Protein AF-D7M093-F1 (afdb_monomer)

Secondary structure (DSSP, 8-state):
---------------HHHHHHHHHHHHHH---TT------------------PPEEEE-SBEEBTTB--B-SSTTSEEEEEETTTTEEEEEEEEEETTTTEEEEEEEEEEEGGGEEEEEEEE-TTT--EEEEEEESSPPEEEEEES--TTSPPEEEEESS-S-GGG-SS--S-S---EEE-

Sequence (181 aa):
MFFQVPLLNLPLTTTPELINKIETYLNKNYTCPHQQIENSKTSILPKSSEKLKAMNFPISMIKIGTWTPVAINPEDIVAKFYFAKKKLIWEFLFGEEETNMPRLKRKIEIQWNDVSSFEESIYTHDETGILKIELRKRPTFFIETNPQAGKHTQWKQLDRDFTDFYLQVSSFNLDHFFCFE

InterPro domains:
  IPR057939 TRF2/HOY1, PH-like domain [PF24818] (56-168)

Organism: Arabidopsis lyrata subsp. lyrata (NCBI:txid81972)

Solvent-accessible surface area (backbone atoms only — not comparable to full-atom values): 11277 Å² total; per-residue (Å²): 138,85,86,80,74,80,82,77,85,66,80,83,75,86,43,72,67,59,51,52,52,50,51,52,50,47,58,70,74,60,69,67,95,84,82,78,89,83,92,81,91,77,96,68,83,80,83,61,82,64,74,61,69,59,49,71,47,65,31,47,32,46,34,51,90,86,48,61,58,65,41,91,46,67,82,32,21,34,39,34,43,27,70,76,76,43,31,38,35,38,41,32,64,47,57,38,77,93,75,72,38,71,77,38,47,35,35,43,42,38,52,48,88,34,49,69,48,77,48,78,47,76,42,86,89,77,77,46,44,35,46,34,38,30,44,77,53,83,66,49,33,30,36,54,46,84,91,50,90,99,54,84,86,44,74,41,78,47,99,58,69,90,55,67,88,76,53,93,82,70,74,99,78,64,85,42,51,34,42,32,66

pLDDT: mean 72.98, std 20.03, range [30.91, 94.75]

Mean predicted aligned error: 15.36 Å

Radius of gyration: 21.6 Å; Cα contacts (8 Å, |Δi|>4): 257; chains: 1; bounding box: 37×60×73 Å

Foldseek 3Di:
DDDDDDDPPDDPPPDPVVVVVVVVVCCVPPVDVPDDDDDDDDDDPPPPPVVPAKDKFFFQWKDWPPDIDGDPDSPQWMWTHRPVQQKIKIWHFDADVVVNGDRWIKMWIDGNVQWPDWDKDADPVPRDIKIKTFGNDGTWMWTFDDDDPPDDTDIDTDPDDPCVVVDPDDDPPDRGIIITD

Structure (mmCIF, N/CA/C/O backbone):
data_AF-D7M093-F1
#
_entry.id   AF-D7M093-F1
#
loop_
_atom_site.group_PDB
_atom_site.id
_atom_site.type_symbol
_atom_site.label_atom_id
_atom_site.label_alt_id
_atom_site.label_comp_id
_atom_site.label_asym_id
_atom_site.label_entity_id
_atom_site.label_seq_id
_atom_site.pdbx_PDB_ins_code
_atom_site.Cartn_x
_atom_site.Cartn_y
_atom_site.Cartn_z
_atom_site.occupancy
_atom_site.B_iso_or_equiv
_atom_site.auth_seq_id
_atom_site.auth_comp_id
_atom_site.auth_asym_id
_atom_site.auth_atom_id
_atom_site.pdbx_PDB_model_num
ATOM 1 N N . MET A 1 1 ? 4.745 -7.923 50.298 1.00 36.50 1 MET A N 1
ATOM 2 C CA . MET A 1 1 ? 3.865 -6.759 50.529 1.00 36.50 1 MET A CA 1
ATOM 3 C C . MET A 1 1 ? 3.468 -6.247 49.151 1.00 36.50 1 MET A C 1
ATOM 5 O O . MET A 1 1 ? 4.313 -5.691 48.467 1.00 36.50 1 MET A O 1
ATOM 9 N N . PHE A 1 2 ? 2.272 -6.592 48.669 1.00 38.25 2 PHE A N 1
ATOM 10 C CA . PHE A 1 2 ? 1.809 -6.215 47.329 1.00 38.25 2 PHE A CA 1
ATOM 11 C C . PHE A 1 2 ? 1.081 -4.873 47.424 1.00 38.25 2 PHE A C 1
ATOM 13 O O . PHE A 1 2 ? 0.095 -4.766 48.150 1.00 38.25 2 PHE A O 1
ATOM 20 N N . PHE A 1 3 ? 1.576 -3.848 46.732 1.00 40.09 3 PHE A N 1
ATOM 21 C CA . PHE A 1 3 ? 0.858 -2.584 46.589 1.00 40.09 3 PHE A CA 1
ATOM 22 C C . PHE A 1 3 ? -0.206 -2.755 45.507 1.00 40.09 3 PHE A C 1
ATOM 24 O O . PHE A 1 3 ? 0.100 -2.801 44.319 1.00 40.09 3 PHE A O 1
ATOM 31 N N . GLN A 1 4 ? -1.460 -2.880 45.929 1.00 45.69 4 GLN A N 1
ATOM 32 C CA . GLN A 1 4 ? -2.601 -2.825 45.030 1.00 45.69 4 GLN A CA 1
ATOM 33 C C . GLN A 1 4 ? -2.904 -1.355 44.741 1.00 45.69 4 GLN A C 1
ATOM 35 O O . GLN A 1 4 ? -3.409 -0.632 45.598 1.00 45.69 4 GLN A O 1
ATOM 40 N N . VAL A 1 5 ? -2.533 -0.897 43.546 1.00 52.38 5 VAL A N 1
ATOM 41 C CA . VAL A 1 5 ? -2.876 0.449 43.077 1.00 52.38 5 VAL A CA 1
ATOM 42 C C . VAL A 1 5 ? -4.371 0.452 42.730 1.00 52.38 5 VAL A C 1
ATOM 44 O O . VAL A 1 5 ? -4.809 -0.433 41.990 1.00 52.38 5 VAL A O 1
ATOM 47 N N . PRO A 1 6 ? -5.186 1.387 43.251 1.00 54.44 6 PRO A N 1
ATOM 48 C CA . PRO A 1 6 ? -6.604 1.431 42.923 1.00 54.44 6 PRO A CA 1
ATOM 49 C C . PRO A 1 6 ? -6.784 1.748 41.436 1.00 54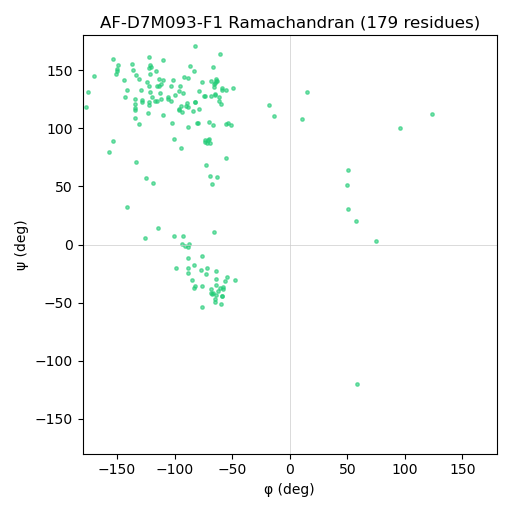.44 6 PRO A C 1
ATOM 51 O O . PRO A 1 6 ? -6.228 2.728 40.938 1.00 54.44 6 PRO A O 1
ATOM 54 N N . LEU A 1 7 ? -7.587 0.946 40.734 1.00 52.66 7 LEU A N 1
ATOM 55 C CA . LEU A 1 7 ? -8.063 1.287 39.396 1.00 52.66 7 LEU A CA 1
ATOM 56 C C . LEU A 1 7 ? -8.987 2.501 39.521 1.00 52.66 7 LEU A C 1
ATOM 58 O O . LEU A 1 7 ? -10.127 2.401 39.975 1.00 52.66 7 LEU A O 1
ATOM 62 N N . LEU A 1 8 ? -8.462 3.668 39.161 1.00 54.34 8 LEU A N 1
ATOM 63 C CA . LEU A 1 8 ? -9.221 4.904 39.065 1.00 54.34 8 LEU A CA 1
ATOM 64 C C . LEU A 1 8 ? -10.165 4.786 37.861 1.00 54.34 8 LEU A C 1
ATOM 66 O O . LEU A 1 8 ? -9.804 5.138 36.742 1.00 54.34 8 LEU A O 1
ATOM 70 N N . ASN A 1 9 ? -11.380 4.285 38.097 1.00 53.53 9 ASN A N 1
ATOM 71 C CA . ASN A 1 9 ? -12.505 4.327 37.157 1.00 53.53 9 ASN A CA 1
ATOM 72 C C . ASN A 1 9 ? -13.006 5.774 36.992 1.00 53.53 9 ASN A C 1
ATOM 74 O O . ASN A 1 9 ? -14.149 6.099 37.314 1.00 53.53 9 ASN A O 1
ATOM 78 N N . LEU A 1 10 ? -12.123 6.666 36.549 1.00 61.59 10 LEU A N 1
ATOM 79 C CA . LEU A 1 10 ? -12.446 8.053 36.261 1.00 61.59 10 LEU A CA 1
ATOM 80 C C . LEU A 1 10 ? -13.146 8.102 34.897 1.00 61.59 10 LEU A C 1
ATOM 82 O O . LEU A 1 10 ? -12.523 7.751 33.892 1.00 61.59 10 LEU A O 1
ATOM 86 N N . PRO A 1 11 ? -14.418 8.531 34.820 1.00 59.31 11 PRO A N 1
ATOM 87 C CA . PRO A 1 11 ? -15.013 8.854 33.536 1.00 59.31 11 PRO A CA 1
ATOM 88 C C . PRO A 1 11 ? -14.197 9.997 32.929 1.00 59.31 11 PRO A C 1
ATOM 90 O O . PRO A 1 11 ? -13.998 11.035 33.562 1.00 59.31 11 PRO A O 1
ATOM 93 N N . LEU A 1 12 ? -13.668 9.788 31.723 1.00 53.72 12 LEU A N 1
ATOM 94 C CA . LEU A 1 12 ? -12.867 10.793 31.038 1.00 53.72 12 LEU A CA 1
ATOM 95 C C . LEU A 1 12 ? -13.792 11.926 30.574 1.00 53.72 12 LEU A C 1
ATOM 97 O O . LEU A 1 12 ? -14.327 11.900 29.466 1.00 53.72 12 LEU A O 1
ATOM 101 N N . THR A 1 13 ? -14.025 12.911 31.438 1.00 59.78 13 THR A N 1
ATOM 102 C CA . THR A 1 13 ? -14.838 14.077 31.097 1.00 59.78 13 THR A CA 1
ATOM 103 C C . THR A 1 13 ? -14.057 14.925 30.103 1.00 59.78 13 THR A C 1
ATOM 105 O O . THR A 1 13 ? -13.072 15.576 30.451 1.00 59.78 13 THR A O 1
ATOM 108 N N . THR A 1 14 ? -14.466 14.886 28.840 1.00 62.06 14 THR A N 1
ATOM 109 C CA . THR A 1 14 ? -13.823 15.633 27.758 1.00 62.06 14 THR A CA 1
ATOM 110 C C . THR A 1 14 ? -14.185 17.113 27.905 1.00 62.06 14 THR A C 1
ATOM 112 O O . THR A 1 14 ? -15.209 17.570 27.404 1.00 62.06 14 THR A O 1
ATOM 115 N N . THR A 1 15 ? -13.391 17.865 28.672 1.00 80.88 15 THR A N 1
ATOM 116 C CA . THR A 1 15 ? -13.592 19.309 28.842 1.00 80.88 15 THR A CA 1
ATOM 117 C C . THR A 1 15 ? -12.962 20.084 27.679 1.00 80.88 15 THR A C 1
ATOM 119 O O . THR A 1 15 ? -11.929 19.667 27.149 1.00 80.88 15 THR A O 1
ATOM 122 N N . PRO A 1 16 ? -13.520 21.247 27.295 1.00 79.88 16 PRO A N 1
ATOM 123 C CA . PRO A 1 16 ? -12.920 22.112 26.276 1.00 79.88 16 PRO A CA 1
ATOM 124 C C . PRO A 1 16 ? -11.479 22.532 26.606 1.00 79.88 16 PRO A C 1
ATOM 126 O O . PRO A 1 16 ? -10.653 22.677 25.712 1.00 79.88 16 PRO A O 1
ATOM 129 N N . GLU A 1 17 ? -11.148 22.676 27.892 1.00 78.38 17 GLU A N 1
ATOM 130 C CA . GLU A 1 17 ? -9.786 22.983 28.342 1.00 78.38 17 GLU A CA 1
ATOM 131 C C . GLU A 1 17 ? -8.800 21.848 28.058 1.00 78.38 17 GLU A C 1
ATOM 133 O O . GLU A 1 17 ? -7.679 22.104 27.617 1.00 78.38 17 GLU A O 1
ATOM 138 N N . LEU A 1 18 ? -9.209 20.594 28.280 1.00 81.62 18 LEU A N 1
ATOM 139 C CA . LEU A 1 18 ? -8.380 19.431 27.975 1.00 81.62 18 LEU A CA 1
ATOM 140 C C . LEU A 1 18 ? -8.129 19.329 26.467 1.00 81.62 18 LEU A C 1
ATOM 142 O O . LEU A 1 18 ? -6.992 19.107 26.058 1.00 81.62 18 LEU A O 1
ATOM 146 N N . ILE A 1 19 ? -9.169 19.551 25.656 1.00 85.00 19 ILE A N 1
ATOM 147 C CA . ILE A 1 19 ? -9.073 19.567 24.189 1.00 85.00 19 ILE A CA 1
ATOM 148 C C . ILE A 1 19 ? -8.094 20.654 23.735 1.00 85.00 19 ILE A C 1
ATOM 150 O O . ILE A 1 19 ? -7.128 20.341 23.046 1.00 85.00 19 ILE A O 1
ATOM 154 N N . ASN A 1 20 ? -8.254 21.892 24.212 1.00 80.00 20 ASN A N 1
ATOM 155 C CA . ASN A 1 20 ? -7.340 22.992 23.886 1.00 80.00 20 ASN A CA 1
ATOM 156 C C . ASN A 1 20 ? -5.892 22.676 24.277 1.00 80.00 20 AS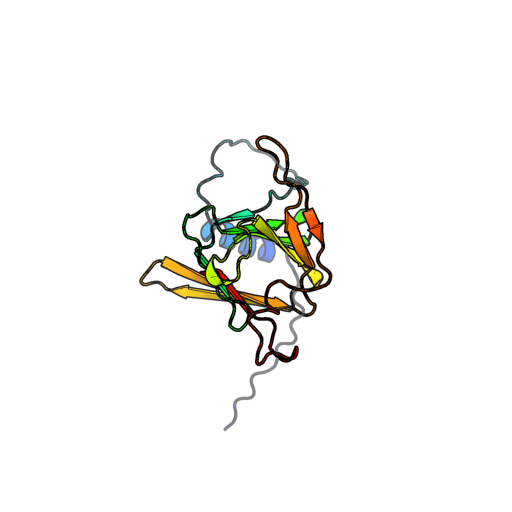N A C 1
ATOM 158 O O . ASN A 1 20 ? -4.955 23.028 23.560 1.00 80.00 20 ASN A O 1
ATOM 162 N N . LYS A 1 21 ? -5.683 22.006 25.414 1.00 80.19 21 LYS A N 1
ATOM 163 C CA . LYS A 1 21 ? -4.346 21.624 25.877 1.00 80.19 21 LYS A CA 1
ATOM 164 C C . LYS A 1 21 ? -3.718 20.553 24.980 1.00 80.19 21 LYS A C 1
ATOM 166 O O . LYS A 1 21 ? -2.524 20.643 24.697 1.00 80.19 21 LYS A O 1
ATOM 171 N N . ILE A 1 22 ? -4.513 19.592 24.502 1.00 82.56 22 ILE A N 1
ATOM 172 C CA . ILE A 1 22 ? -4.090 18.584 23.518 1.00 82.56 22 ILE A CA 1
ATOM 173 C C . ILE A 1 22 ? -3.758 19.257 22.182 1.00 82.56 22 ILE A C 1
ATOM 175 O O . ILE A 1 22 ? -2.665 19.053 21.663 1.00 82.56 22 ILE A O 1
ATOM 179 N N . GLU A 1 23 ? -4.639 20.112 21.660 1.00 79.94 23 GLU A N 1
ATOM 180 C CA . GLU A 1 23 ? -4.415 20.849 20.407 1.00 79.94 23 GLU A CA 1
ATOM 181 C C . GLU A 1 23 ? -3.156 21.720 20.477 1.00 79.94 23 GLU A C 1
ATOM 183 O O . GLU A 1 23 ? -2.328 21.698 19.570 1.00 79.94 23 GLU A O 1
ATOM 188 N N . THR A 1 24 ? -2.953 22.431 21.590 1.00 82.38 24 THR A N 1
ATOM 189 C CA . THR A 1 24 ? -1.749 23.248 21.813 1.00 82.38 24 THR A CA 1
ATOM 190 C C . THR A 1 24 ? -0.486 22.389 21.831 1.00 82.38 24 THR A C 1
ATOM 192 O O . THR A 1 24 ? 0.543 22.785 21.285 1.00 82.38 24 THR A O 1
ATOM 195 N N . TYR A 1 25 ? -0.550 21.205 22.445 1.00 82.38 25 TYR A N 1
ATOM 196 C CA . TYR A 1 25 ? 0.573 20.274 22.481 1.00 82.38 25 TYR A CA 1
ATOM 197 C C . TYR A 1 25 ? 0.891 19.714 21.090 1.00 82.38 25 TYR A C 1
ATOM 199 O O . TYR A 1 25 ? 2.059 19.664 20.709 1.00 82.38 25 TYR A O 1
ATOM 207 N N . LEU A 1 26 ? -0.125 19.345 20.309 1.00 76.75 26 LEU A N 1
ATOM 208 C CA . LEU A 1 26 ? 0.058 18.854 18.943 1.00 76.75 26 LEU A CA 1
ATOM 209 C C . LEU A 1 26 ? 0.626 19.946 18.029 1.00 76.75 26 LEU A C 1
ATOM 211 O O . LEU A 1 26 ? 1.628 19.714 17.360 1.00 76.75 26 LEU A O 1
ATOM 215 N N . ASN A 1 27 ? 0.072 21.159 18.077 1.00 74.81 27 ASN A N 1
ATOM 216 C CA . ASN A 1 27 ? 0.541 22.291 17.272 1.00 74.81 27 ASN A CA 1
ATOM 217 C C . ASN A 1 27 ? 1.972 22.724 17.620 1.00 74.81 27 ASN A C 1
ATOM 219 O O . ASN A 1 27 ? 2.682 23.232 16.759 1.00 74.81 27 ASN A O 1
ATOM 223 N N . LYS A 1 28 ? 2.405 22.537 18.874 1.00 74.44 28 LYS A N 1
ATOM 224 C CA . LYS A 1 28 ? 3.774 22.851 19.304 1.00 74.44 28 LYS A CA 1
ATOM 225 C C . LYS A 1 28 ? 4.795 21.806 18.842 1.00 74.44 28 LYS A C 1
ATOM 227 O O . LYS A 1 28 ? 5.935 22.172 18.571 1.00 74.44 28 LYS A O 1
ATOM 232 N N . ASN A 1 29 ? 4.415 20.528 18.811 1.00 65.81 29 ASN A N 1
ATOM 233 C CA . ASN A 1 29 ? 5.346 19.424 18.550 1.00 65.81 29 ASN A CA 1
ATOM 234 C C . ASN A 1 29 ? 5.325 18.927 17.092 1.00 65.81 29 ASN A C 1
ATOM 236 O O . ASN A 1 29 ? 6.308 18.344 16.650 1.00 65.81 29 ASN A O 1
ATOM 240 N N . TYR A 1 30 ? 4.258 19.195 16.332 1.00 50.19 30 TYR A N 1
ATOM 241 C CA . TYR A 1 30 ? 4.111 18.799 14.926 1.00 50.19 30 TYR A CA 1
ATOM 242 C C . TYR A 1 30 ? 3.958 20.016 14.007 1.00 50.19 30 TYR A C 1
ATOM 244 O O . TYR A 1 30 ? 3.011 20.121 13.227 1.00 50.19 30 TYR A O 1
ATOM 252 N N . THR A 1 31 ? 4.885 20.968 14.089 1.00 42.72 31 THR A N 1
ATOM 253 C CA . THR A 1 31 ? 4.899 22.111 13.170 1.00 42.72 31 THR A CA 1
ATOM 2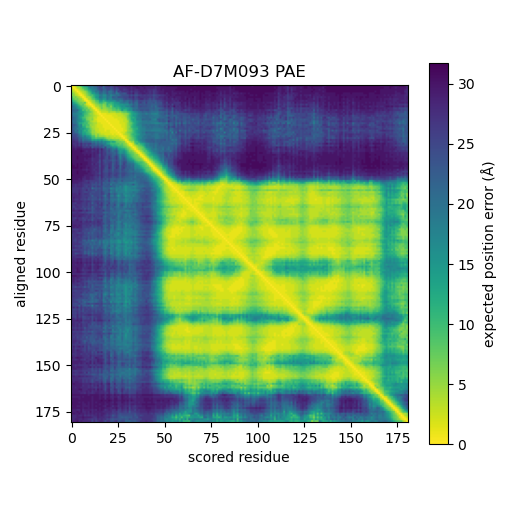54 C C . THR A 1 31 ? 5.382 21.651 11.793 1.00 42.72 31 THR A C 1
ATOM 256 O O . THR A 1 31 ? 6.576 21.662 11.498 1.00 42.72 31 THR A O 1
ATOM 259 N N . CYS A 1 32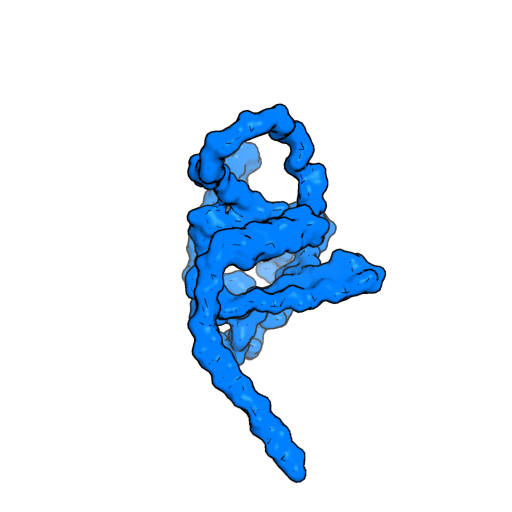 ? 4.459 21.228 10.928 1.00 38.19 32 CYS A N 1
ATOM 260 C CA . CYS A 1 32 ? 4.756 21.011 9.514 1.00 38.19 32 CYS A CA 1
ATOM 261 C C . CYS A 1 32 ? 5.126 22.361 8.855 1.00 38.19 32 CYS A C 1
ATOM 263 O O . CYS A 1 32 ? 4.340 23.305 8.955 1.00 38.19 32 CYS A O 1
ATOM 265 N N . PRO A 1 33 ? 6.255 22.487 8.128 1.00 37.78 33 PRO A N 1
ATOM 266 C CA . PRO A 1 33 ? 6.735 23.767 7.581 1.00 37.78 33 PRO A CA 1
ATOM 267 C C . PRO A 1 33 ? 5.870 24.447 6.499 1.00 37.78 33 PRO A C 1
ATOM 269 O O . PRO A 1 33 ? 6.346 25.377 5.856 1.00 37.78 33 PRO A O 1
ATOM 272 N N . HIS A 1 34 ? 4.634 24.009 6.233 1.00 40.53 34 HIS A N 1
ATOM 273 C CA . HIS A 1 34 ? 3.886 24.430 5.038 1.00 40.53 34 HIS A CA 1
ATOM 274 C C . HIS A 1 34 ? 2.623 25.271 5.290 1.00 40.53 34 HIS A C 1
ATOM 276 O O . HIS A 1 34 ? 1.820 25.444 4.378 1.00 40.53 34 HIS A O 1
ATOM 282 N N . GLN A 1 35 ? 2.433 25.811 6.497 1.00 45.16 35 GLN A N 1
ATOM 283 C CA . GLN A 1 35 ? 1.266 26.644 6.833 1.00 45.16 35 GLN A CA 1
ATOM 284 C C . GLN A 1 35 ? 1.653 28.017 7.391 1.00 45.16 35 GLN A C 1
ATOM 286 O O . GLN A 1 35 ? 1.249 28.398 8.487 1.00 45.16 35 GLN A O 1
ATOM 291 N N . GLN A 1 36 ? 2.428 28.794 6.638 1.00 40.44 36 GLN A N 1
ATOM 292 C CA . GLN A 1 36 ? 2.488 30.238 6.871 1.00 40.44 36 GLN A CA 1
ATOM 293 C C . GLN A 1 36 ? 1.886 30.968 5.673 1.00 40.44 36 GLN A C 1
ATOM 295 O O . GLN A 1 36 ? 2.126 30.549 4.543 1.00 40.44 36 GLN A O 1
ATOM 300 N N . ILE A 1 37 ? 1.170 32.067 5.973 1.00 39.66 37 ILE A N 1
ATOM 301 C CA . ILE A 1 37 ? 0.333 32.944 5.118 1.00 39.66 37 ILE A CA 1
ATOM 302 C C . ILE A 1 37 ? -1.152 32.494 5.218 1.00 39.66 37 ILE A C 1
ATOM 304 O O . ILE A 1 37 ? -1.516 31.477 4.651 1.00 39.66 37 ILE A O 1
ATOM 308 N N . GLU A 1 38 ? -2.069 33.103 5.993 1.00 33.38 38 GLU A N 1
ATOM 309 C CA . GLU A 1 38 ? -2.251 34.510 6.402 1.00 33.38 38 GLU A CA 1
ATOM 310 C C . GLU A 1 38 ? -2.923 34.679 7.781 1.00 33.38 38 GLU A C 1
ATOM 312 O O . GLU A 1 38 ? -3.793 33.914 8.193 1.00 33.38 38 GLU A O 1
ATOM 317 N N . ASN A 1 39 ? -2.560 35.771 8.460 1.00 36.25 39 ASN A N 1
ATOM 318 C CA . ASN A 1 39 ? -3.227 36.302 9.647 1.00 36.25 39 ASN A CA 1
ATOM 319 C C . ASN A 1 39 ? -4.500 37.083 9.273 1.00 36.25 39 ASN A C 1
ATOM 321 O O . ASN A 1 39 ? -4.409 38.036 8.505 1.00 36.25 39 ASN A O 1
ATOM 325 N N . SER A 1 40 ? -5.636 36.829 9.936 1.00 34.53 40 SER A N 1
ATOM 326 C CA . SER A 1 40 ? -6.461 37.890 10.559 1.00 34.53 40 SER A CA 1
ATOM 327 C C . SER A 1 40 ? -7.682 37.354 11.332 1.00 34.53 40 SER A C 1
ATOM 329 O O . SER A 1 40 ? -8.584 36.729 10.797 1.00 34.53 40 SER A O 1
ATOM 331 N N . LYS A 1 41 ? -7.656 37.643 12.638 1.00 38.66 41 LYS A N 1
ATOM 332 C CA . LYS A 1 41 ? -8.734 37.886 13.617 1.00 38.66 41 LYS A CA 1
ATOM 333 C C . LYS A 1 41 ? -10.188 37.487 13.274 1.00 38.66 41 LYS A C 1
ATOM 335 O O . LYS A 1 41 ? -10.800 38.044 12.370 1.00 38.66 41 LYS A O 1
ATOM 340 N N . THR A 1 42 ? -10.773 36.784 14.254 1.00 31.88 42 THR A N 1
ATOM 341 C CA . THR A 1 42 ? -12.150 36.866 14.810 1.00 31.88 42 THR A CA 1
ATOM 342 C C . THR A 1 42 ? -12.901 35.535 14.747 1.00 31.88 42 THR A C 1
ATOM 344 O O . THR A 1 42 ? -13.241 35.053 13.678 1.00 31.88 42 THR A O 1
ATOM 347 N N . SER A 1 43 ? -13.152 34.978 15.941 1.00 42.97 43 SER A N 1
ATOM 348 C CA . SER A 1 43 ? -14.288 34.129 16.330 1.00 42.97 43 SER A CA 1
ATOM 349 C C . SER A 1 43 ? -15.178 33.635 15.184 1.00 42.97 43 SER A C 1
ATOM 351 O O . SER A 1 43 ? -16.001 34.396 14.686 1.00 42.97 43 SER A O 1
ATOM 353 N N . ILE A 1 44 ? -15.078 32.343 14.885 1.00 35.72 44 ILE A N 1
ATOM 354 C CA . ILE A 1 44 ? -16.158 31.350 14.770 1.00 35.72 44 ILE A CA 1
ATOM 355 C C . ILE A 1 44 ? -15.424 30.026 14.521 1.00 35.72 44 ILE A C 1
ATOM 357 O O . ILE A 1 44 ? -14.515 29.977 13.699 1.00 35.72 44 ILE A O 1
ATOM 361 N N . LEU A 1 45 ? -15.786 28.983 15.276 1.00 37.62 45 LEU A N 1
ATOM 362 C CA . LEU A 1 45 ? -15.499 27.569 15.005 1.00 37.62 45 LEU A CA 1
ATOM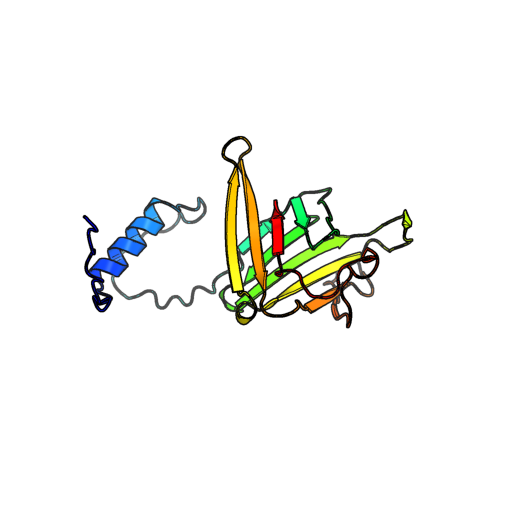 363 C C . LEU A 1 45 ? -15.109 27.339 13.532 1.00 37.62 45 LEU A C 1
ATOM 365 O O . LEU A 1 45 ? -15.962 27.608 12.677 1.00 37.62 45 LEU A O 1
ATOM 369 N N . PRO A 1 46 ? -13.912 26.817 13.193 1.00 35.84 46 PRO A N 1
ATOM 370 C CA . PRO A 1 46 ? -13.681 26.374 11.836 1.00 35.84 46 PRO A CA 1
ATOM 371 C C . PRO A 1 46 ? -14.548 25.129 11.626 1.00 35.84 46 PRO A C 1
ATOM 373 O O . PRO A 1 46 ? -14.122 23.990 11.748 1.00 35.84 46 PRO A O 1
ATOM 376 N N . LYS A 1 47 ? -15.798 25.359 11.217 1.00 40.97 47 LYS A N 1
ATOM 377 C CA . LYS A 1 47 ? -16.465 24.535 10.214 1.00 40.97 47 LYS A CA 1
ATOM 378 C C . LYS A 1 47 ? -15.749 24.762 8.880 1.00 40.97 47 LYS A C 1
ATOM 380 O O . LYS A 1 47 ? -16.385 25.084 7.883 1.00 40.97 47 LYS A O 1
ATOM 385 N N . SER A 1 48 ? -14.428 24.617 8.842 1.00 38.94 48 SER A N 1
ATOM 386 C CA . SER A 1 48 ? -13.786 24.257 7.602 1.00 38.94 48 SER A CA 1
ATOM 387 C C . SER A 1 48 ? -13.817 22.737 7.605 1.00 38.94 48 SER A C 1
ATOM 389 O O . SER A 1 48 ? -13.022 22.039 8.222 1.00 38.94 48 SER A O 1
ATOM 391 N N . SER A 1 49 ? -14.764 22.186 6.853 1.00 43.53 49 SER A N 1
ATOM 392 C CA . SER A 1 49 ? -14.476 20.966 6.114 1.00 43.53 49 SER A CA 1
ATOM 393 C C . SER A 1 49 ? -13.370 21.289 5.097 1.00 43.53 49 SER A C 1
ATOM 395 O O . SER A 1 49 ? -13.589 21.208 3.885 1.00 43.53 49 SER A O 1
ATOM 397 N N . GLU A 1 50 ? -12.212 21.759 5.573 1.00 51.59 50 GLU A N 1
ATOM 398 C CA . GLU A 1 50 ? -10.975 21.772 4.824 1.00 51.59 50 GLU A CA 1
ATOM 399 C C . GLU A 1 50 ? -10.822 20.332 4.389 1.00 51.59 50 GLU A C 1
ATOM 401 O O . GLU A 1 50 ? -10.633 19.432 5.207 1.00 51.59 50 GLU A O 1
ATOM 406 N N . LYS A 1 51 ? -11.107 20.091 3.108 1.00 60.91 51 LYS A N 1
ATOM 407 C CA . LYS A 1 51 ? -11.034 18.772 2.499 1.00 60.91 51 LYS A CA 1
ATOM 408 C C . LYS A 1 51 ? -9.660 18.232 2.863 1.00 60.91 51 LYS A C 1
ATOM 410 O O . LYS A 1 51 ? -8.685 18.695 2.280 1.00 60.91 51 LYS A O 1
ATOM 415 N N . LEU A 1 52 ? -9.598 17.319 3.839 1.00 72.00 52 LEU A N 1
ATOM 416 C CA . LEU A 1 52 ? -8.343 16.759 4.325 1.00 72.00 52 LEU A CA 1
ATOM 417 C C . LEU A 1 52 ? -7.633 16.175 3.111 1.00 72.00 52 LEU A C 1
ATOM 419 O O . LEU A 1 52 ? -8.061 15.159 2.547 1.00 72.00 52 LEU A O 1
ATOM 423 N N . LYS A 1 53 ? -6.618 16.903 2.639 1.00 83.56 53 LYS A N 1
ATOM 424 C CA . LYS A 1 53 ? -5.839 16.515 1.475 1.00 83.56 53 LYS A CA 1
ATOM 425 C C . LYS A 1 53 ? -5.157 15.205 1.840 1.00 83.56 53 LYS A C 1
ATOM 427 O O . LYS A 1 53 ? -4.739 15.012 2.978 1.00 83.56 53 LYS A O 1
ATOM 432 N N . ALA A 1 54 ? -5.095 14.286 0.884 1.00 86.69 54 ALA A N 1
ATOM 433 C CA . ALA A 1 54 ? -4.379 13.044 1.115 1.00 86.69 54 ALA A CA 1
ATOM 434 C C . ALA A 1 54 ? -2.919 13.366 1.449 1.00 86.69 54 ALA A C 1
ATOM 436 O O . ALA A 1 54 ? -2.301 14.169 0.741 1.00 86.69 54 ALA A O 1
ATOM 437 N N . MET A 1 55 ? -2.388 12.747 2.500 1.00 90.19 55 MET A N 1
ATOM 438 C CA . MET A 1 55 ? -0.947 12.754 2.728 1.00 90.19 55 MET A CA 1
ATOM 439 C C . MET A 1 55 ? -0.327 11.799 1.721 1.00 90.19 55 MET A C 1
ATOM 441 O O . MET A 1 55 ? -0.790 10.669 1.607 1.00 90.19 55 MET A O 1
ATOM 445 N N . ASN A 1 56 ? 0.670 12.261 0.976 1.00 89.56 56 ASN A N 1
ATOM 446 C CA . ASN A 1 56 ? 1.424 11.427 0.048 1.00 89.56 56 ASN A CA 1
ATOM 447 C C . ASN A 1 56 ? 2.879 11.498 0.479 1.00 89.56 56 ASN A C 1
ATOM 449 O O . ASN A 1 56 ? 3.375 12.603 0.704 1.00 89.56 56 ASN A O 1
ATOM 453 N N . PHE A 1 57 ? 3.528 10.351 0.603 1.00 84.69 57 PHE A N 1
ATOM 454 C CA . PHE A 1 57 ? 4.942 10.288 0.929 1.00 84.69 57 PHE A CA 1
ATOM 455 C C . PHE A 1 57 ? 5.597 9.119 0.186 1.00 84.69 57 PHE A C 1
ATOM 457 O O . PHE A 1 57 ? 4.953 8.078 -0.006 1.00 84.69 57 PHE A O 1
ATOM 464 N N . PRO A 1 58 ? 6.837 9.316 -0.289 1.00 86.81 58 PRO A N 1
ATOM 465 C CA . PRO A 1 58 ? 7.625 8.247 -0.879 1.00 86.81 58 PRO A CA 1
ATOM 466 C C . PRO A 1 58 ? 7.977 7.212 0.191 1.00 86.81 58 PRO A C 1
ATOM 468 O O . PRO A 1 58 ? 8.049 7.534 1.377 1.00 86.81 58 PRO A O 1
ATOM 471 N N . ILE A 1 59 ? 8.171 5.971 -0.239 1.00 87.06 59 ILE A N 1
ATOM 472 C CA . ILE A 1 59 ? 8.606 4.861 0.610 1.00 87.06 59 ILE A CA 1
ATOM 473 C C . ILE A 1 59 ? 9.773 4.169 -0.088 1.00 87.06 59 ILE A C 1
ATOM 475 O O . ILE A 1 59 ? 9.767 4.023 -1.308 1.00 87.06 59 ILE A O 1
ATOM 479 N N . SER A 1 60 ? 10.765 3.722 0.672 1.00 85.62 60 SER A N 1
ATOM 480 C CA . SER A 1 60 ? 11.927 3.017 0.135 1.00 85.62 60 SER A CA 1
ATOM 481 C C . SER A 1 60 ? 11.685 1.516 -0.040 1.00 85.62 60 SER A C 1
ATOM 483 O O . SER A 1 60 ? 12.231 0.915 -0.960 1.00 85.62 60 SER A O 1
ATOM 485 N N . MET A 1 61 ? 10.839 0.894 0.784 1.00 86.38 61 MET A N 1
ATOM 486 C CA . MET A 1 61 ? 10.582 -0.548 0.729 1.00 86.38 61 MET A CA 1
ATOM 487 C C . MET A 1 61 ? 9.169 -0.908 1.200 1.00 86.38 61 MET A C 1
ATOM 489 O O . MET A 1 61 ? 8.636 -0.296 2.118 1.00 86.38 61 MET A O 1
ATOM 493 N N . ILE A 1 62 ? 8.565 -1.944 0.611 1.00 87.81 62 ILE A N 1
ATOM 494 C CA . ILE A 1 62 ? 7.388 -2.622 1.179 1.00 87.81 62 ILE A CA 1
ATOM 495 C C . ILE A 1 62 ? 7.818 -4.021 1.600 1.00 87.81 62 ILE A C 1
ATOM 497 O O . ILE A 1 62 ? 8.509 -4.687 0.842 1.00 87.81 62 ILE A O 1
ATOM 501 N N . LYS A 1 63 ? 7.367 -4.504 2.758 1.00 86.12 63 LYS A N 1
ATOM 502 C CA . LYS A 1 63 ? 7.536 -5.907 3.160 1.00 86.12 63 LYS A CA 1
ATOM 503 C C . LYS A 1 63 ? 6.193 -6.568 3.439 1.00 86.12 63 LYS A C 1
ATOM 505 O O . LYS A 1 63 ? 5.466 -6.113 4.317 1.00 86.12 63 LYS A O 1
ATOM 510 N N . ILE A 1 64 ? 5.904 -7.656 2.722 1.00 84.12 64 ILE A N 1
ATOM 511 C CA . ILE A 1 64 ? 4.750 -8.541 2.936 1.00 84.12 64 ILE A CA 1
ATOM 512 C C . ILE A 1 64 ? 5.267 -9.982 2.961 1.00 84.12 64 ILE A C 1
ATOM 514 O O . ILE A 1 64 ? 5.602 -10.548 1.922 1.00 84.12 64 ILE A O 1
ATOM 518 N N . GLY A 1 65 ? 5.364 -10.589 4.145 1.00 81.00 65 GLY A N 1
ATOM 519 C CA . GLY A 1 65 ? 5.980 -11.913 4.284 1.00 81.00 65 GLY A CA 1
ATOM 520 C C . GLY A 1 65 ? 7.429 -11.922 3.774 1.00 81.00 65 GLY A C 1
ATOM 521 O O . GLY A 1 65 ? 8.273 -11.186 4.290 1.00 81.00 65 GLY A O 1
ATOM 522 N N . THR A 1 66 ? 7.709 -12.751 2.765 1.00 77.75 66 THR A N 1
ATOM 523 C CA . THR A 1 66 ? 9.008 -12.842 2.067 1.00 77.75 66 THR A CA 1
ATOM 524 C C . THR A 1 66 ? 9.133 -11.885 0.882 1.00 77.75 66 THR A C 1
ATOM 526 O O . THR A 1 66 ? 10.228 -11.709 0.356 1.00 77.75 66 THR A O 1
ATOM 529 N N . TRP A 1 67 ? 8.033 -11.264 0.454 1.00 82.19 67 TRP A N 1
ATOM 530 C CA . TRP A 1 67 ? 8.018 -10.343 -0.673 1.00 82.19 67 TRP A CA 1
ATOM 531 C C . TRP A 1 67 ? 8.422 -8.939 -0.213 1.00 82.19 67 TRP A C 1
ATOM 533 O O . TRP A 1 67 ? 7.727 -8.317 0.597 1.00 82.19 67 TRP A O 1
ATOM 543 N N . THR A 1 68 ? 9.561 -8.456 -0.715 1.00 84.62 68 THR A N 1
ATOM 544 C CA . THR A 1 68 ? 10.192 -7.199 -0.282 1.00 84.62 68 THR A CA 1
ATOM 545 C C . THR A 1 68 ? 10.634 -6.319 -1.457 1.00 84.62 68 THR A C 1
ATOM 547 O O . THR A 1 68 ? 11.833 -6.228 -1.730 1.00 84.62 68 THR A O 1
ATOM 550 N N . PRO A 1 69 ? 9.718 -5.691 -2.214 1.00 83.12 69 PRO A N 1
ATOM 551 C CA . PRO A 1 69 ? 10.109 -4.739 -3.247 1.00 83.12 69 PRO A CA 1
ATOM 552 C C . PRO A 1 69 ? 10.765 -3.499 -2.631 1.00 83.12 69 PRO A C 1
ATOM 554 O O . PRO A 1 69 ? 10.256 -2.913 -1.672 1.00 83.12 69 PRO A O 1
ATOM 557 N N . VAL A 1 70 ? 11.864 -3.078 -3.248 1.00 85.94 70 VAL A N 1
ATOM 558 C CA . VAL A 1 70 ? 12.628 -1.884 -2.882 1.00 85.94 70 VAL A CA 1
ATOM 559 C C . VAL A 1 70 ? 12.515 -0.867 -4.017 1.00 85.94 70 VAL A C 1
ATOM 561 O O . VAL A 1 70 ? 12.587 -1.223 -5.195 1.00 85.94 70 VAL A O 1
ATOM 564 N N . ALA A 1 71 ? 12.299 0.395 -3.667 1.00 84.94 71 ALA A N 1
ATOM 565 C CA . ALA A 1 71 ? 12.247 1.512 -4.591 1.00 84.94 71 ALA A CA 1
ATOM 566 C C . ALA A 1 71 ? 13.642 1.761 -5.183 1.00 84.94 71 ALA A C 1
ATOM 568 O O . ALA A 1 71 ? 14.618 1.908 -4.450 1.00 84.94 71 ALA A O 1
ATOM 569 N N . ILE A 1 72 ? 13.746 1.830 -6.512 1.00 85.81 72 ILE A N 1
ATOM 570 C CA . ILE A 1 72 ? 15.003 2.201 -7.185 1.00 85.81 72 ILE A CA 1
ATOM 571 C C . ILE A 1 72 ? 15.125 3.729 -7.218 1.00 85.81 72 ILE A C 1
ATOM 573 O O . ILE A 1 72 ? 16.207 4.285 -7.054 1.00 85.81 72 ILE A O 1
ATOM 577 N N . ASN A 1 73 ? 13.996 4.409 -7.409 1.00 85.69 73 ASN A N 1
ATOM 578 C CA . ASN A 1 73 ? 13.853 5.858 -7.381 1.00 85.69 73 ASN A CA 1
ATOM 579 C C . ASN A 1 73 ? 12.852 6.260 -6.286 1.00 85.69 73 ASN A C 1
ATOM 581 O O . ASN A 1 73 ? 11.917 5.502 -6.032 1.00 85.69 73 ASN A O 1
ATOM 585 N N . PRO A 1 74 ? 12.950 7.471 -5.706 1.00 78.50 74 PRO A N 1
ATOM 586 C CA . PRO A 1 74 ? 12.045 7.924 -4.639 1.00 78.50 74 PRO A CA 1
ATOM 587 C C . PRO A 1 74 ? 10.550 7.852 -4.989 1.00 78.50 74 PRO A C 1
ATOM 589 O O . PRO A 1 74 ? 9.710 7.666 -4.119 1.00 78.50 74 PRO A O 1
ATOM 592 N N . GLU A 1 75 ? 10.213 7.966 -6.273 1.00 84.56 75 GLU A N 1
ATOM 593 C CA . GLU A 1 75 ? 8.833 7.954 -6.769 1.00 84.56 75 GLU A CA 1
ATOM 594 C C . GLU A 1 75 ? 8.346 6.556 -7.192 1.00 84.56 75 GLU A C 1
ATOM 596 O O . GLU A 1 75 ? 7.216 6.407 -7.663 1.00 84.56 75 GLU A O 1
ATOM 601 N N . ASP A 1 76 ? 9.188 5.524 -7.066 1.00 86.94 76 ASP A N 1
ATOM 602 C CA . ASP A 1 76 ? 8.837 4.166 -7.494 1.00 86.94 76 ASP A CA 1
ATOM 603 C C . ASP A 1 76 ? 7.826 3.505 -6.560 1.00 86.94 76 ASP A C 1
ATOM 605 O O . ASP A 1 76 ? 7.092 2.625 -7.012 1.00 86.94 76 ASP A O 1
ATOM 609 N N . ILE A 1 77 ? 7.777 3.923 -5.291 1.00 89.81 77 ILE A N 1
ATOM 610 C CA . ILE A 1 77 ? 6.805 3.474 -4.296 1.00 89.81 77 ILE A CA 1
ATOM 611 C C . ILE A 1 77 ? 6.268 4.699 -3.555 1.00 89.81 77 ILE A C 1
ATOM 613 O O . ILE A 1 77 ? 7.010 5.436 -2.912 1.00 89.81 77 ILE A O 1
ATOM 617 N N . VAL A 1 78 ? 4.952 4.899 -3.611 1.00 91.75 78 VAL A N 1
ATOM 618 C CA . VAL A 1 78 ? 4.279 6.034 -2.972 1.00 91.75 78 VAL A CA 1
ATOM 619 C C . VAL A 1 78 ? 3.128 5.534 -2.112 1.00 91.75 78 VAL A C 1
ATOM 621 O O . VAL A 1 78 ? 2.200 4.892 -2.618 1.00 91.75 78 VAL A O 1
ATOM 624 N N . ALA A 1 79 ? 3.141 5.891 -0.827 1.00 91.44 79 ALA A N 1
ATOM 625 C CA . ALA A 1 79 ? 1.977 5.764 0.041 1.00 91.44 79 ALA A CA 1
ATOM 626 C C . ALA A 1 79 ? 1.102 7.009 -0.022 1.00 91.44 79 ALA A C 1
ATOM 628 O O . ALA A 1 79 ? 1.579 8.142 -0.085 1.00 91.44 79 ALA A O 1
ATOM 629 N N . LYS A 1 80 ? -0.210 6.789 0.051 1.00 93.69 80 LYS A N 1
ATOM 630 C CA . LYS A 1 80 ? -1.224 7.838 0.097 1.00 93.69 80 LYS A CA 1
ATOM 631 C C . LYS A 1 80 ? -2.247 7.538 1.177 1.00 93.69 80 LYS A C 1
ATOM 633 O O . LYS A 1 80 ? -2.972 6.544 1.108 1.00 93.69 80 LYS A O 1
ATOM 638 N N . PHE A 1 81 ? -2.335 8.414 2.167 1.00 92.56 81 PHE A N 1
ATOM 639 C CA . PHE A 1 81 ? -3.262 8.290 3.284 1.00 92.56 81 PHE A CA 1
ATOM 640 C C . PHE A 1 81 ? -4.437 9.233 3.036 1.00 92.56 81 PHE A C 1
ATOM 642 O O . PHE A 1 81 ? -4.334 10.456 3.160 1.00 92.56 81 PHE A O 1
ATOM 649 N N . TYR A 1 82 ? -5.575 8.663 2.643 1.00 93.12 82 TYR A N 1
ATOM 650 C CA . TYR A 1 82 ? -6.807 9.401 2.400 1.00 93.12 82 TYR A CA 1
ATOM 651 C C . TYR A 1 82 ? -7.685 9.382 3.652 1.00 93.12 82 TYR A C 1
ATOM 653 O O . TYR A 1 82 ? -8.633 8.601 3.731 1.00 93.12 82 TYR A O 1
ATOM 661 N N . PHE A 1 83 ? -7.432 10.282 4.602 1.00 89.31 83 PHE A N 1
ATOM 662 C CA . PHE A 1 83 ? -8.221 10.370 5.840 1.00 89.31 83 PHE A CA 1
ATOM 663 C C . PHE A 1 83 ? -9.712 10.623 5.575 1.00 89.31 83 PHE A C 1
ATOM 665 O O . PHE A 1 83 ? -10.566 9.920 6.109 1.00 89.31 83 PHE A O 1
ATOM 672 N N . ALA A 1 84 ? -10.039 11.545 4.659 1.00 89.75 84 ALA A N 1
ATOM 673 C CA . ALA A 1 84 ? -11.430 11.835 4.294 1.0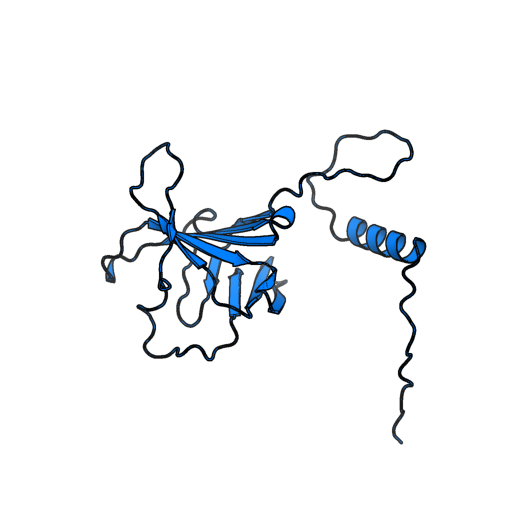0 89.75 84 ALA A CA 1
ATOM 674 C C . ALA A 1 84 ? -12.146 10.639 3.639 1.00 89.75 84 ALA A C 1
ATOM 676 O O . ALA A 1 84 ? -13.341 10.444 3.846 1.00 89.75 84 ALA A O 1
ATOM 677 N N . LYS A 1 85 ? -11.422 9.830 2.851 1.00 90.38 85 LYS A N 1
ATOM 678 C CA . LYS A 1 85 ? -11.974 8.627 2.200 1.00 90.38 85 LYS A CA 1
ATOM 679 C C . LYS A 1 85 ? -11.808 7.364 3.045 1.00 90.38 85 LYS A C 1
ATOM 681 O O . LYS A 1 85 ? -12.235 6.307 2.599 1.00 90.38 85 LYS A O 1
ATOM 686 N N . LYS A 1 86 ? -11.183 7.472 4.224 1.00 93.25 86 LYS A N 1
ATOM 687 C CA . LYS A 1 86 ? -10.873 6.361 5.127 1.00 93.25 86 LYS A CA 1
ATOM 688 C C . LYS A 1 86 ? -10.193 5.192 4.410 1.00 93.25 86 LYS A C 1
ATOM 690 O O . LYS A 1 86 ? -10.623 4.047 4.537 1.00 93.25 86 LYS A O 1
ATOM 695 N N . LYS A 1 87 ? -9.125 5.478 3.661 1.00 94.69 87 LYS A N 1
ATOM 696 C CA . LYS A 1 87 ? -8.328 4.439 2.999 1.00 94.69 87 LYS A CA 1
ATOM 697 C C . LYS A 1 87 ? -6.860 4.802 2.855 1.00 94.69 87 LYS A C 1
ATOM 699 O O . LYS A 1 87 ? -6.508 5.979 2.771 1.00 94.69 87 LYS A O 1
ATOM 704 N N . LEU A 1 88 ? -6.034 3.774 2.780 1.00 93.69 88 LEU A N 1
ATOM 705 C CA . LEU A 1 88 ? -4.600 3.846 2.563 1.00 93.69 88 LEU A CA 1
ATOM 706 C C . LEU A 1 88 ? -4.294 3.186 1.215 1.00 93.69 88 LEU A C 1
ATOM 708 O O . LEU A 1 88 ? -4.873 2.147 0.888 1.00 93.69 88 LEU A O 1
ATOM 712 N N . ILE A 1 89 ? -3.435 3.809 0.416 1.00 94.44 89 ILE A N 1
ATOM 713 C CA . ILE A 1 89 ? -3.088 3.347 -0.928 1.00 94.44 89 ILE A CA 1
ATOM 714 C C . ILE A 1 89 ? -1.575 3.285 -1.061 1.00 94.44 89 ILE A C 1
ATOM 716 O O . ILE A 1 89 ? -0.911 4.269 -0.761 1.00 94.44 89 ILE A O 1
ATOM 720 N N . TRP A 1 90 ? -1.059 2.185 -1.595 1.00 93.00 90 TRP A N 1
ATOM 721 C CA . TRP A 1 90 ? 0.313 2.101 -2.091 1.00 93.00 90 TRP A CA 1
ATOM 722 C C . TRP A 1 90 ? 0.257 1.958 -3.593 1.00 93.00 90 TRP A C 1
ATOM 724 O O . TRP A 1 90 ? -0.413 1.058 -4.089 1.00 93.00 90 TRP A O 1
ATOM 734 N N . GLU A 1 91 ? 0.941 2.839 -4.306 1.00 93.19 91 GLU A N 1
ATOM 735 C CA . GLU A 1 91 ? 1.170 2.732 -5.743 1.00 93.19 91 GLU A CA 1
ATOM 736 C C . GLU A 1 91 ? 2.654 2.493 -5.964 1.00 93.19 91 GLU A C 1
ATOM 738 O O . GLU A 1 91 ? 3.477 3.210 -5.401 1.00 93.19 91 GLU A O 1
ATOM 743 N N . PHE A 1 92 ? 2.992 1.489 -6.766 1.00 91.25 92 PHE A N 1
ATOM 744 C CA . PHE A 1 92 ? 4.387 1.193 -7.050 1.00 91.25 92 PHE A CA 1
ATOM 745 C C . PHE A 1 92 ? 4.590 0.586 -8.428 1.00 91.25 92 PHE A C 1
ATOM 747 O O . PHE A 1 92 ? 3.705 -0.076 -8.976 1.00 91.25 92 PHE A O 1
ATOM 754 N N . LEU A 1 93 ? 5.763 0.821 -9.004 1.00 88.75 93 LEU A N 1
ATOM 755 C CA . LEU A 1 93 ? 6.165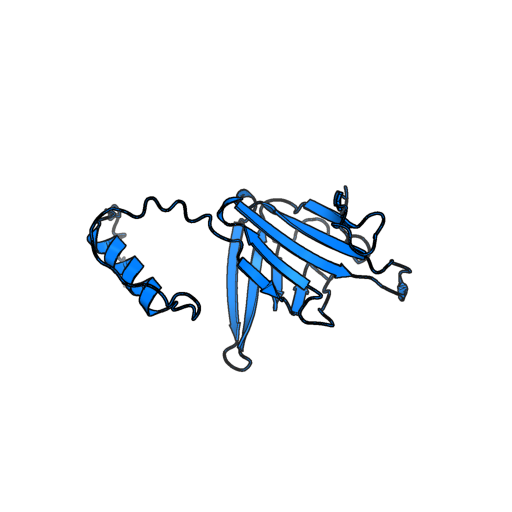 0.240 -10.277 1.00 88.75 93 LEU A CA 1
ATOM 756 C C . LEU A 1 93 ? 6.996 -1.014 -10.012 1.00 88.75 93 LEU A C 1
ATOM 758 O O . LEU A 1 93 ? 8.083 -0.931 -9.454 1.00 88.75 93 LEU A O 1
ATOM 762 N N . PHE A 1 94 ? 6.498 -2.177 -10.427 1.00 83.31 94 PHE A N 1
ATOM 763 C CA . PHE A 1 94 ? 7.175 -3.448 -10.165 1.00 83.31 94 PHE A CA 1
ATOM 764 C C . PHE A 1 94 ? 7.220 -4.306 -11.423 1.00 83.31 94 PHE A C 1
ATOM 766 O O . PHE A 1 94 ? 6.317 -4.263 -12.260 1.00 83.31 94 PHE A O 1
ATOM 773 N N . GLY A 1 95 ? 8.295 -5.057 -11.575 1.00 78.31 95 GLY A N 1
ATOM 774 C CA . GLY A 1 95 ? 8.605 -5.892 -12.724 1.00 78.31 95 GLY A CA 1
ATOM 775 C C . GLY A 1 95 ? 9.797 -6.749 -12.351 1.00 78.31 95 GLY A C 1
ATOM 776 O O . GLY A 1 95 ? 10.663 -6.278 -11.619 1.00 78.31 95 GLY A O 1
ATOM 777 N N . GLU A 1 96 ? 9.841 -7.976 -12.842 1.00 74.25 96 GLU A N 1
ATOM 778 C CA . GLU A 1 96 ? 10.974 -8.865 -12.620 1.00 74.25 96 GLU A CA 1
ATOM 779 C C . GLU A 1 96 ? 11.356 -9.521 -13.933 1.00 74.25 96 GLU A C 1
ATOM 781 O O . GLU A 1 96 ? 10.533 -10.154 -14.597 1.00 74.25 96 GLU A O 1
ATOM 786 N N . GLU A 1 97 ? 12.625 -9.369 -14.297 1.00 74.50 97 GLU A N 1
ATOM 787 C CA . GLU A 1 97 ? 13.160 -9.964 -15.517 1.00 74.50 97 GLU A CA 1
ATOM 788 C C . GLU A 1 97 ? 13.203 -11.491 -15.401 1.00 74.50 97 GLU A C 1
ATOM 790 O O . GLU A 1 97 ? 12.776 -12.184 -16.322 1.00 74.50 97 GLU A O 1
ATOM 795 N N . GLU A 1 98 ? 13.612 -12.019 -14.242 1.00 73.88 98 GLU A N 1
ATOM 796 C CA . GLU A 1 98 ? 13.734 -13.465 -14.002 1.00 73.88 98 GLU A CA 1
ATOM 797 C C . GLU A 1 98 ? 12.402 -14.209 -14.166 1.00 73.88 98 GLU A C 1
ATOM 799 O O . GLU A 1 98 ? 12.355 -15.304 -14.727 1.00 73.88 98 GLU A O 1
ATOM 804 N N . THR A 1 99 ? 11.295 -13.597 -13.739 1.00 70.12 99 THR A N 1
ATOM 805 C CA . THR A 1 99 ? 9.952 -14.184 -13.838 1.00 70.12 99 THR A CA 1
ATOM 806 C C . THR A 1 99 ? 9.213 -13.783 -15.121 1.00 70.12 99 THR A C 1
ATOM 808 O O . THR A 1 99 ? 8.040 -14.124 -15.285 1.00 70.12 99 THR A O 1
ATOM 811 N N . ASN A 1 100 ? 9.882 -13.088 -16.060 1.00 73.94 100 ASN A N 1
ATOM 812 C CA . ASN A 1 100 ? 9.284 -12.479 -17.262 1.00 73.94 100 ASN A CA 1
ATOM 813 C C . ASN A 1 100 ? 8.056 -11.609 -16.946 1.00 73.94 100 ASN A C 1
ATOM 815 O O . ASN A 1 100 ? 7.114 -11.488 -17.736 1.00 73.94 100 ASN A O 1
ATOM 819 N N . MET A 1 101 ? 8.046 -11.014 -15.759 1.00 76.19 101 MET A N 1
ATOM 820 C CA . MET A 1 101 ? 6.921 -10.253 -15.270 1.00 76.19 101 MET A CA 1
ATOM 821 C C . MET A 1 101 ? 7.069 -8.796 -15.726 1.00 76.19 101 MET A C 1
ATOM 823 O O . MET A 1 101 ? 8.033 -8.121 -15.357 1.00 76.19 101 MET A O 1
ATOM 827 N N . PRO A 1 102 ? 6.120 -8.274 -16.523 1.00 80.88 102 PRO A N 1
ATOM 828 C CA . PRO A 1 102 ? 6.253 -6.951 -17.110 1.00 80.88 102 PRO A CA 1
ATOM 829 C C . PRO A 1 102 ? 6.279 -5.868 -16.029 1.00 80.88 102 PRO A C 1
ATOM 831 O O . PRO A 1 102 ? 5.534 -5.927 -15.044 1.00 80.88 102 PRO A O 1
ATOM 834 N N . ARG A 1 103 ? 7.112 -4.844 -16.255 1.00 85.19 103 ARG A N 1
ATOM 835 C CA . ARG A 1 103 ? 7.217 -3.672 -15.383 1.00 85.19 103 ARG A CA 1
ATOM 836 C C . ARG A 1 103 ? 5.966 -2.802 -15.514 1.00 85.19 103 ARG A C 1
ATOM 838 O O . ARG A 1 103 ? 5.894 -1.920 -16.364 1.00 85.19 103 ARG A O 1
ATOM 845 N N . LEU A 1 104 ? 4.970 -3.087 -14.681 1.00 88.50 104 LEU A N 1
ATOM 846 C CA . LEU A 1 104 ? 3.661 -2.434 -14.663 1.00 88.50 104 LEU A CA 1
ATOM 847 C C . LEU A 1 104 ? 3.387 -1.812 -13.298 1.00 88.50 104 LEU A C 1
ATOM 849 O O . LEU A 1 104 ? 3.863 -2.299 -12.263 1.00 88.50 104 LEU A O 1
ATOM 853 N N . LYS A 1 105 ? 2.581 -0.746 -13.285 1.00 91.19 105 LYS A N 1
ATOM 854 C CA . LYS A 1 105 ? 2.121 -0.171 -12.023 1.00 91.19 105 LYS A CA 1
ATOM 855 C C . LYS A 1 105 ? 1.209 -1.150 -11.296 1.00 91.19 105 LYS A C 1
ATOM 857 O O . LYS A 1 105 ? 0.330 -1.785 -11.881 1.00 91.19 105 LYS A O 1
ATOM 862 N N . ARG A 1 106 ? 1.402 -1.228 -9.989 1.00 91.38 106 ARG A N 1
ATOM 863 C CA . ARG A 1 106 ? 0.592 -1.983 -9.042 1.00 91.38 106 ARG A CA 1
ATOM 864 C C . ARG A 1 106 ? 0.038 -1.047 -7.996 1.00 91.38 106 ARG A C 1
ATOM 866 O O . ARG A 1 106 ? 0.591 0.021 -7.735 1.00 91.38 106 ARG A O 1
ATOM 873 N N . LYS A 1 107 ? -1.082 -1.462 -7.416 1.00 93.38 107 LYS A N 1
ATOM 874 C CA . LYS A 1 107 ? -1.722 -0.727 -6.339 1.00 93.38 107 LYS A CA 1
ATOM 875 C C . LYS A 1 107 ? -2.277 -1.667 -5.284 1.00 93.38 107 LYS A C 1
ATOM 877 O O . LYS A 1 107 ? -2.977 -2.622 -5.618 1.00 93.38 107 LYS A O 1
ATOM 882 N N . ILE A 1 108 ? -1.992 -1.355 -4.027 1.00 92.75 108 ILE A N 1
ATOM 883 C CA . ILE A 1 108 ? -2.609 -1.968 -2.849 1.00 92.75 108 ILE A CA 1
ATOM 884 C C . ILE A 1 108 ? -3.572 -0.940 -2.273 1.00 92.75 108 ILE A C 1
ATOM 886 O O . ILE A 1 108 ? -3.182 0.198 -2.017 1.00 92.75 108 ILE A O 1
ATOM 890 N N . GLU A 1 109 ? -4.826 -1.328 -2.077 1.00 94.75 109 GLU A N 1
ATOM 891 C CA . GLU A 1 109 ? -5.832 -0.517 -1.399 1.00 94.75 109 GLU A CA 1
ATOM 892 C C . GLU A 1 109 ? -6.262 -1.192 -0.099 1.00 94.75 109 GLU A C 1
ATOM 894 O O . GLU A 1 109 ? -6.738 -2.328 -0.097 1.00 94.75 109 GLU A O 1
ATOM 899 N N . ILE A 1 110 ? -6.112 -0.459 1.002 1.00 93.69 110 ILE A N 1
ATOM 900 C CA . ILE A 1 110 ? -6.475 -0.883 2.352 1.00 93.69 110 ILE A CA 1
ATOM 901 C C . ILE A 1 110 ? -7.567 0.058 2.855 1.00 93.69 110 ILE A C 1
ATOM 903 O O . ILE A 1 110 ? -7.378 1.278 2.893 1.00 93.69 110 ILE A O 1
ATOM 907 N N . GLN A 1 111 ? -8.716 -0.486 3.252 1.00 94.44 111 GLN A N 1
ATOM 908 C CA . GLN A 1 111 ? -9.740 0.318 3.916 1.00 94.44 111 GLN A CA 1
ATOM 909 C C . GLN A 1 111 ? -9.322 0.569 5.363 1.00 94.44 111 GLN A C 1
ATOM 911 O O . GLN A 1 111 ? -8.854 -0.335 6.047 1.00 94.44 111 GLN A O 1
ATOM 916 N N . TRP A 1 112 ? -9.552 1.779 5.868 1.00 92.19 112 TRP A N 1
ATOM 917 C CA . TRP A 1 112 ? -9.194 2.139 7.243 1.00 92.19 112 TRP A CA 1
ATOM 918 C C . TRP A 1 112 ? -9.863 1.230 8.279 1.00 92.19 112 TRP A C 1
ATOM 920 O O . TRP A 1 112 ? -9.262 0.878 9.286 1.00 92.19 112 TRP A O 1
ATOM 930 N N . ASN A 1 113 ? -11.105 0.813 8.018 1.00 92.50 113 ASN A N 1
ATOM 931 C CA . ASN A 1 113 ? -11.850 -0.089 8.901 1.00 92.50 113 ASN A CA 1
ATOM 932 C C . ASN A 1 113 ? -11.207 -1.480 9.016 1.00 92.50 113 ASN A C 1
ATOM 934 O O . ASN A 1 113 ? -11.446 -2.192 9.992 1.00 92.50 113 ASN A O 1
ATOM 938 N N . ASP A 1 114 ? -10.405 -1.858 8.023 1.00 91.19 114 ASP A N 1
ATOM 939 C CA . ASP A 1 114 ? -9.709 -3.133 7.999 1.00 91.19 114 ASP A CA 1
ATOM 940 C C . ASP A 1 114 ? -8.340 -3.047 8.689 1.00 91.19 114 ASP A C 1
ATOM 942 O O . ASP A 1 114 ? -7.691 -4.074 8.824 1.00 91.19 114 ASP A O 1
ATOM 946 N N . VAL A 1 115 ? -7.913 -1.877 9.184 1.00 90.56 115 VAL A N 1
ATOM 947 C CA . VAL A 1 115 ? -6.680 -1.732 9.973 1.00 90.56 115 VAL A CA 1
ATOM 948 C C . VAL A 1 115 ? -6.933 -2.105 11.437 1.00 90.56 115 VAL A C 1
ATOM 950 O O . VAL A 1 115 ? -7.800 -1.530 12.104 1.00 90.56 115 VAL A O 1
ATOM 953 N N . SER A 1 116 ? -6.175 -3.079 11.936 1.00 91.00 116 SER A N 1
ATOM 954 C CA . SER A 1 116 ? -6.130 -3.501 13.338 1.00 91.00 116 SER A CA 1
ATOM 955 C C . SER A 1 116 ? -5.345 -2.522 14.197 1.00 91.00 116 SER A C 1
ATOM 957 O O . SER A 1 116 ? -5.871 -2.048 15.206 1.00 91.00 116 SER A O 1
ATOM 959 N N . SER A 1 117 ? -4.110 -2.233 13.787 1.00 88.25 117 SER A N 1
ATOM 960 C CA . SER A 1 117 ? -3.140 -1.459 14.555 1.00 88.25 117 SER A CA 1
ATOM 961 C C . SER A 1 117 ? -2.133 -0.764 13.629 1.00 88.25 117 SER A C 1
ATOM 963 O O . SER A 1 117 ? -1.963 -1.138 12.464 1.00 88.25 117 SER A O 1
ATOM 965 N N . PHE A 1 118 ? -1.499 0.278 14.165 1.00 88.25 118 PHE A N 1
ATOM 966 C CA . PHE A 1 118 ? -0.325 0.930 13.598 1.00 88.25 118 PHE A CA 1
ATOM 967 C C . PHE A 1 118 ? 0.784 0.865 14.650 1.00 88.25 118 PHE A C 1
ATOM 969 O O . PHE A 1 118 ? 0.512 1.114 15.824 1.00 88.25 118 PHE A O 1
ATOM 976 N N . GLU A 1 119 ? 2.003 0.543 14.235 1.00 87.00 119 GLU A N 1
ATOM 977 C CA . GLU A 1 119 ? 3.190 0.549 15.094 1.00 87.00 119 GLU A CA 1
ATOM 978 C C . GLU A 1 119 ? 4.327 1.244 14.345 1.00 87.00 119 GLU A C 1
ATOM 980 O O . GLU A 1 119 ? 4.773 0.781 13.297 1.00 87.00 119 GLU A O 1
ATOM 985 N N . GLU A 1 120 ? 4.789 2.374 14.865 1.00 83.62 120 GLU A N 1
ATOM 986 C CA . GLU A 1 120 ? 5.946 3.089 14.347 1.00 83.62 120 GLU A CA 1
ATOM 987 C C . GLU A 1 120 ? 7.248 2.653 15.032 1.00 83.62 120 GLU A C 1
ATOM 989 O O . GLU A 1 120 ? 7.306 2.368 16.226 1.00 83.62 120 GLU A O 1
ATOM 994 N N . SER A 1 121 ? 8.335 2.620 14.270 1.00 82.56 121 SER A N 1
ATOM 995 C CA . SER A 1 121 ? 9.695 2.434 14.770 1.00 82.56 121 SER A CA 1
ATOM 996 C C . SER A 1 121 ? 10.589 3.453 14.087 1.00 82.56 121 SER A C 1
ATOM 998 O O . SER A 1 121 ? 10.827 3.345 12.894 1.00 82.56 121 SER A O 1
ATOM 1000 N N . ILE A 1 122 ? 11.052 4.462 14.820 1.00 81.94 122 ILE A N 1
ATOM 1001 C CA . ILE A 1 122 ? 11.906 5.524 14.274 1.00 81.94 122 ILE A CA 1
ATOM 1002 C C . ILE A 1 122 ? 13.341 5.261 14.719 1.00 81.94 122 ILE A C 1
ATOM 1004 O O . ILE A 1 122 ? 13.616 5.177 15.919 1.00 81.94 122 ILE A O 1
ATOM 1008 N N . TYR A 1 123 ? 14.252 5.152 13.760 1.00 78.12 123 TYR A N 1
ATOM 1009 C CA . TYR A 1 123 ? 15.672 4.983 14.014 1.00 78.12 123 TYR A CA 1
ATOM 1010 C C . TYR A 1 123 ? 16.345 6.360 14.014 1.00 78.12 123 TYR A C 1
ATOM 1012 O O . TYR A 1 123 ? 16.391 7.080 13.021 1.00 78.12 123 TYR A O 1
ATOM 1020 N N . THR A 1 124 ? 16.847 6.776 15.179 1.00 72.75 124 THR A N 1
ATOM 1021 C CA . THR A 1 124 ? 17.421 8.120 15.373 1.00 72.75 124 THR A CA 1
ATOM 1022 C C . THR A 1 124 ? 18.821 8.287 14.785 1.00 72.75 124 THR A C 1
ATOM 1024 O O . THR A 1 124 ? 19.336 9.401 14.762 1.00 72.75 124 THR A O 1
ATOM 1027 N N . HIS A 1 125 ? 19.461 7.199 14.356 1.00 75.00 125 HIS A N 1
ATOM 1028 C CA . HIS A 1 125 ? 20.825 7.225 13.830 1.00 75.00 125 HIS A CA 1
ATOM 1029 C C . HIS A 1 125 ? 20.874 7.640 12.352 1.00 75.00 125 HIS A C 1
ATOM 1031 O O . HIS A 1 125 ? 21.812 8.306 11.928 1.00 75.00 125 HIS A O 1
ATOM 1037 N N . ASP A 1 126 ? 19.879 7.232 11.574 1.00 73.56 126 ASP A N 1
ATOM 1038 C CA . ASP A 1 126 ? 19.807 7.355 10.116 1.00 73.56 126 ASP A CA 1
ATOM 1039 C C . ASP A 1 126 ? 18.525 8.055 9.635 1.00 73.56 126 ASP A C 1
ATOM 1041 O O . ASP A 1 126 ? 18.309 8.164 8.433 1.00 73.56 126 ASP A O 1
ATOM 1045 N N . GLU A 1 127 ? 17.703 8.558 10.564 1.00 70.88 127 GLU A N 1
ATOM 1046 C CA . GLU A 1 127 ? 16.438 9.257 10.287 1.00 70.88 127 GLU A CA 1
ATOM 1047 C C . GLU A 1 127 ? 15.434 8.415 9.474 1.00 70.88 127 GLU A C 1
ATOM 1049 O O . GLU A 1 127 ? 14.495 8.953 8.883 1.00 70.88 127 GLU A O 1
ATOM 1054 N N . THR A 1 128 ? 15.600 7.089 9.472 1.00 72.31 128 THR A N 1
ATOM 1055 C CA . THR A 1 128 ? 14.669 6.148 8.844 1.00 72.31 128 THR A CA 1
ATOM 1056 C C . THR A 1 128 ? 13.559 5.773 9.819 1.00 72.31 128 THR A C 1
ATOM 1058 O O . THR A 1 128 ? 13.694 5.842 11.048 1.00 72.31 128 THR A O 1
ATOM 1061 N N . GLY A 1 129 ? 12.403 5.405 9.277 1.00 81.38 129 GLY A N 1
ATOM 1062 C CA . GLY A 1 129 ? 11.242 5.070 10.083 1.00 81.38 129 GLY A CA 1
ATOM 1063 C C . GLY A 1 129 ? 10.474 3.924 9.467 1.00 81.38 129 GLY A C 1
ATOM 1064 O O . GLY A 1 129 ? 10.076 4.004 8.315 1.00 81.38 129 GLY A O 1
ATOM 1065 N N . ILE A 1 130 ? 10.218 2.887 10.260 1.00 85.25 130 ILE A N 1
ATOM 1066 C CA . ILE A 1 130 ? 9.350 1.791 9.870 1.00 85.25 130 ILE A CA 1
ATOM 1067 C C . ILE A 1 130 ? 7.938 2.045 10.370 1.00 85.25 130 ILE A C 1
ATOM 1069 O O . ILE A 1 130 ? 7.706 2.097 11.577 1.00 85.25 130 ILE A O 1
ATOM 1073 N N . LEU A 1 131 ? 6.975 2.144 9.454 1.00 87.06 131 LEU A N 1
ATOM 1074 C CA . LEU A 1 131 ? 5.561 2.052 9.810 1.00 87.06 131 LEU A CA 1
ATOM 1075 C C . LEU A 1 131 ? 5.080 0.623 9.591 1.00 87.06 131 LEU A C 1
ATOM 1077 O O . LEU A 1 131 ? 5.047 0.148 8.457 1.00 87.06 131 LEU A O 1
ATOM 1081 N N . LYS A 1 132 ? 4.678 -0.040 10.672 1.00 88.12 132 LYS A N 1
ATOM 1082 C CA . LYS A 1 132 ? 3.981 -1.319 10.637 1.00 88.12 132 LYS A CA 1
ATOM 1083 C C . LYS A 1 132 ? 2.482 -1.097 10.647 1.00 88.12 132 LYS A C 1
ATOM 1085 O O . LYS A 1 132 ? 1.958 -0.369 11.488 1.00 88.12 132 LYS A O 1
ATOM 1090 N N . ILE A 1 133 ? 1.787 -1.744 9.723 1.00 87.38 133 ILE A N 1
ATOM 1091 C CA . ILE A 1 133 ? 0.324 -1.748 9.680 1.00 87.38 133 ILE A CA 1
ATOM 1092 C C . ILE A 1 133 ? -0.132 -3.182 9.823 1.00 87.38 133 ILE A C 1
ATOM 1094 O O . ILE A 1 133 ? 0.316 -4.021 9.050 1.00 87.38 133 ILE A O 1
ATOM 1098 N N . GLU A 1 134 ? -1.014 -3.439 10.782 1.00 88.56 134 GLU A N 1
ATOM 1099 C CA . GLU A 1 134 ? -1.669 -4.729 10.966 1.00 88.56 134 GLU A CA 1
ATOM 1100 C C . GLU A 1 134 ? -3.106 -4.652 10.447 1.00 88.56 134 GLU A C 1
ATOM 1102 O O . GLU A 1 134 ? -3.815 -3.681 10.716 1.00 88.56 134 GLU A O 1
ATOM 1107 N N . LEU A 1 135 ? -3.568 -5.669 9.722 1.00 87.75 135 LEU A N 1
ATOM 1108 C CA . LEU A 1 135 ? -4.907 -5.713 9.130 1.00 87.75 135 LEU A CA 1
ATOM 1109 C C . LEU A 1 135 ? -5.790 -6.833 9.698 1.00 87.75 135 LEU A C 1
ATOM 1111 O O . LEU A 1 135 ? -5.329 -7.921 10.026 1.00 87.75 135 LEU A O 1
ATOM 1115 N N . ARG A 1 136 ? -7.101 -6.586 9.726 1.00 87.25 136 ARG A N 1
ATOM 1116 C CA . ARG A 1 136 ? -8.164 -7.569 9.999 1.00 87.25 136 ARG A CA 1
ATOM 1117 C C . ARG A 1 136 ? -8.638 -8.284 8.741 1.00 87.25 136 ARG A C 1
ATOM 1119 O O . ARG A 1 136 ? -9.233 -9.355 8.830 1.00 87.25 136 ARG A O 1
ATOM 1126 N N . LYS A 1 137 ? -8.458 -7.658 7.576 1.00 87.56 137 LYS A N 1
ATOM 1127 C CA . LYS A 1 137 ? -8.886 -8.194 6.282 1.00 87.56 137 LYS A CA 1
ATOM 1128 C C . LYS A 1 137 ? -7.819 -7.995 5.224 1.00 87.56 137 LYS A C 1
ATOM 1130 O O . LYS A 1 137 ? -7.021 -7.063 5.283 1.00 87.56 137 LYS A O 1
ATOM 1135 N N . ARG A 1 138 ? -7.880 -8.863 4.217 1.00 84.50 138 ARG A N 1
ATOM 1136 C CA . ARG A 1 138 ? -7.020 -8.802 3.041 1.00 84.50 138 ARG A CA 1
ATOM 1137 C C . ARG A 1 138 ? -7.197 -7.459 2.305 1.00 84.50 138 ARG A C 1
ATOM 1139 O O . ARG A 1 138 ? -8.341 -7.072 2.051 1.00 84.50 138 ARG A O 1
ATOM 1146 N N . PRO A 1 139 ? -6.101 -6.791 1.900 1.00 91.44 139 PRO A N 1
ATOM 1147 C CA . PRO A 1 139 ? -6.164 -5.654 0.989 1.00 91.44 139 PRO A CA 1
ATOM 1148 C C . PRO A 1 139 ? -6.770 -6.009 -0.368 1.00 91.44 139 PRO A C 1
ATOM 1150 O O . PRO A 1 139 ? -6.818 -7.170 -0.776 1.00 91.44 139 PRO A O 1
ATOM 1153 N N . THR A 1 140 ? -7.157 -4.978 -1.114 1.00 91.62 140 THR A N 1
ATOM 1154 C CA . THR A 1 140 ? -7.522 -5.113 -2.527 1.00 91.62 140 THR A CA 1
ATOM 1155 C C . THR A 1 140 ? -6.327 -4.781 -3.411 1.00 91.62 140 THR A C 1
ATOM 1157 O O . THR A 1 140 ? -5.683 -3.747 -3.234 1.00 91.62 140 THR A O 1
ATOM 1160 N N . PHE A 1 141 ? -6.052 -5.633 -4.394 1.00 91.06 141 PHE A N 1
ATOM 1161 C CA . PHE A 1 141 ? -4.897 -5.504 -5.276 1.00 91.06 141 PHE A CA 1
ATOM 1162 C C . PHE A 1 141 ? -5.323 -5.119 -6.688 1.00 91.06 141 PHE A C 1
ATOM 1164 O O . PHE A 1 141 ? -6.340 -5.592 -7.196 1.00 91.06 141 PHE A O 1
ATOM 1171 N N . PHE A 1 142 ? -4.537 -4.261 -7.335 1.00 92.75 142 PHE A N 1
ATOM 1172 C CA . PHE A 1 142 ? -4.772 -3.830 -8.706 1.00 92.75 142 PHE A CA 1
ATOM 1173 C C . PHE A 1 142 ? -3.478 -3.829 -9.511 1.00 92.75 142 PHE A C 1
ATOM 1175 O O . PHE A 1 142 ? -2.402 -3.537 -8.986 1.00 92.75 142 PHE A O 1
ATOM 1182 N N . ILE A 1 143 ? -3.617 -4.071 -10.811 1.00 91.94 143 ILE A N 1
ATOM 1183 C CA . ILE A 1 143 ? -2.556 -3.915 -11.803 1.00 91.94 143 ILE A CA 1
ATOM 1184 C C . ILE A 1 143 ? -2.991 -2.920 -12.875 1.00 91.94 143 ILE A C 1
ATOM 1186 O O . ILE A 1 143 ? -4.177 -2.810 -13.204 1.00 91.94 143 ILE A O 1
ATOM 1190 N N . GLU A 1 144 ? -2.035 -2.171 -13.405 1.00 92.62 144 GLU A N 1
ATOM 1191 C CA . GLU A 1 144 ? -2.250 -1.346 -14.582 1.00 92.62 144 GLU A CA 1
ATOM 1192 C C . GLU A 1 144 ? -2.563 -2.210 -15.804 1.00 92.62 144 GLU A C 1
ATOM 1194 O O . GLU A 1 144 ? -1.982 -3.272 -16.026 1.00 92.62 144 GLU A O 1
ATOM 1199 N N . THR A 1 145 ? -3.499 -1.729 -16.613 1.00 89.50 145 THR A N 1
ATOM 1200 C CA . THR A 1 145 ? -3.862 -2.338 -17.891 1.00 89.50 145 THR A CA 1
ATOM 1201 C C . THR A 1 145 ? -3.717 -1.317 -18.999 1.00 89.50 145 THR A C 1
ATOM 1203 O O . THR A 1 145 ? -4.084 -0.161 -18.808 1.00 89.50 145 THR A O 1
ATOM 1206 N N . ASN A 1 146 ? -3.198 -1.756 -20.151 1.00 85.62 146 ASN A N 1
ATOM 1207 C CA . ASN A 1 146 ? -3.062 -0.930 -21.353 1.00 85.62 146 ASN A CA 1
ATOM 1208 C C . ASN A 1 146 ? -2.376 0.428 -21.064 1.00 85.62 146 ASN A C 1
ATOM 1210 O O . ASN A 1 146 ? -3.023 1.472 -21.178 1.00 85.62 146 ASN A O 1
ATOM 1214 N N . PRO A 1 147 ? -1.095 0.435 -20.638 1.00 83.44 147 PRO A N 1
ATOM 1215 C CA . PRO A 1 147 ? -0.388 1.670 -20.316 1.00 83.44 147 PRO A CA 1
ATOM 1216 C C . PRO A 1 147 ? -0.332 2.585 -21.546 1.00 83.44 147 PRO A C 1
ATOM 1218 O O . PRO A 1 147 ? 0.194 2.213 -22.594 1.00 83.44 147 PRO A O 1
ATOM 1221 N N . GLN A 1 148 ? -0.891 3.791 -21.422 1.00 83.88 148 GLN A N 1
ATOM 1222 C CA . GLN A 1 148 ? -0.924 4.792 -22.491 1.00 83.88 148 GLN A CA 1
ATOM 1223 C C . GLN A 1 148 ? -0.248 6.076 -22.021 1.00 83.88 148 GLN A C 1
ATOM 1225 O O . GLN A 1 148 ? -0.689 6.708 -21.059 1.00 83.88 148 GLN A O 1
ATOM 1230 N N . ALA A 1 149 ? 0.815 6.473 -22.723 1.00 83.38 149 ALA A N 1
ATOM 1231 C CA . ALA A 1 149 ? 1.542 7.702 -22.429 1.00 83.38 149 ALA A CA 1
ATOM 1232 C C . ALA A 1 149 ? 0.596 8.917 -22.444 1.00 83.38 149 ALA A C 1
ATOM 1234 O O . ALA A 1 149 ? -0.230 9.068 -23.345 1.00 83.38 149 ALA A O 1
ATOM 1235 N N . GLY A 1 150 ? 0.700 9.769 -21.422 1.00 83.31 150 GLY A N 1
ATOM 1236 C CA . GLY A 1 150 ? -0.127 10.972 -21.281 1.00 83.31 150 GLY A CA 1
ATOM 1237 C C . GLY A 1 150 ? -1.575 10.732 -20.837 1.00 83.31 150 GLY A C 1
ATOM 1238 O O . GLY A 1 150 ? -2.330 11.697 -20.734 1.00 83.31 150 GLY A O 1
ATOM 1239 N N . LYS A 1 151 ? -1.984 9.487 -20.549 1.00 88.19 151 LYS A N 1
ATOM 1240 C CA . LYS A 1 151 ? -3.321 9.176 -20.018 1.00 88.19 151 LYS A CA 1
ATOM 1241 C C . LYS A 1 151 ? -3.279 8.712 -18.568 1.00 88.19 151 LYS A C 1
ATOM 1243 O O . LYS A 1 151 ? -2.261 8.242 -18.065 1.00 88.19 151 LYS A O 1
ATOM 1248 N N . HIS A 1 152 ? -4.421 8.836 -17.893 1.00 85.88 152 HIS A N 1
ATOM 1249 C CA . HIS A 1 152 ? -4.596 8.281 -16.556 1.00 85.88 152 HIS A CA 1
ATOM 1250 C C . HIS A 1 152 ? -4.517 6.753 -16.583 1.00 85.88 152 HIS A C 1
ATOM 1252 O O . HIS A 1 152 ? -5.091 6.103 -17.457 1.00 85.88 152 HIS A O 1
ATOM 1258 N N . THR A 1 153 ? -3.841 6.198 -15.579 1.00 90.00 153 THR A N 1
ATOM 1259 C CA . THR A 1 153 ? -3.668 4.757 -15.402 1.00 90.00 153 THR A CA 1
ATOM 1260 C C . THR A 1 153 ? -5.022 4.068 -15.226 1.00 90.00 153 THR A C 1
ATOM 1262 O O . THR A 1 153 ? -5.816 4.430 -14.352 1.00 90.00 153 THR A O 1
ATOM 1265 N N . GLN A 1 154 ? -5.269 3.048 -16.049 1.00 91.88 154 GLN A N 1
ATOM 1266 C CA . GLN A 1 154 ? -6.434 2.177 -15.942 1.00 91.88 154 GLN A CA 1
ATOM 1267 C C . GLN A 1 154 ? -6.112 0.999 -15.025 1.00 91.88 154 GLN A C 1
A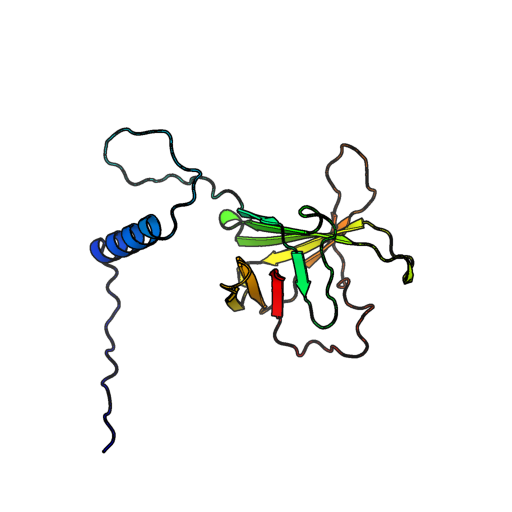TOM 1269 O O . GLN A 1 154 ? -5.180 0.238 -15.283 1.00 91.88 154 GLN A O 1
ATOM 1274 N N . TRP A 1 155 ? -6.894 0.845 -13.958 1.00 93.81 155 TRP A N 1
ATOM 1275 C CA . TRP A 1 155 ? -6.686 -0.189 -12.950 1.00 93.81 155 TRP A CA 1
ATOM 1276 C C . TRP A 1 155 ? -7.612 -1.376 -13.182 1.00 93.81 155 TRP A C 1
ATOM 1278 O O . TRP A 1 155 ? -8.829 -1.208 -13.239 1.00 93.81 155 TRP A O 1
ATOM 1288 N N . LYS A 1 156 ? -7.043 -2.579 -13.212 1.00 93.06 156 LYS A N 1
ATOM 1289 C CA . LYS A 1 156 ? -7.786 -3.835 -13.124 1.00 93.06 156 LYS A CA 1
ATOM 1290 C C . LYS A 1 156 ? -7.579 -4.435 -11.742 1.00 93.06 156 LYS A C 1
ATOM 1292 O O . LYS A 1 156 ? -6.440 -4.628 -11.323 1.00 93.06 156 LYS A O 1
ATOM 1297 N N . GLN A 1 157 ? -8.675 -4.710 -11.042 1.00 93.31 157 GLN A N 1
ATOM 1298 C CA . GLN A 1 157 ? -8.632 -5.429 -9.774 1.00 93.31 157 GLN A CA 1
ATOM 1299 C C . GLN A 1 157 ? -8.218 -6.884 -10.014 1.00 93.31 157 GLN A C 1
ATOM 1301 O O . GLN A 1 157 ? -8.617 -7.493 -11.008 1.00 93.31 157 GLN A O 1
ATOM 1306 N N . LEU A 1 158 ? -7.402 -7.418 -9.114 1.00 87.44 158 LEU A N 1
ATOM 1307 C CA . LEU A 1 158 ? -6.965 -8.805 -9.123 1.00 87.44 158 LEU A CA 1
ATOM 1308 C C . LEU A 1 158 ? -7.764 -9.615 -8.094 1.00 87.44 158 LEU A C 1
ATOM 1310 O O . LEU A 1 158 ? -8.028 -9.135 -6.992 1.00 87.44 158 LEU A O 1
ATOM 1314 N N . ASP A 1 159 ? -8.107 -10.857 -8.443 1.00 82.44 159 ASP A N 1
ATOM 1315 C CA . ASP A 1 159 ? -8.745 -11.813 -7.520 1.00 82.44 159 ASP A CA 1
ATOM 1316 C C . ASP A 1 159 ? -7.731 -12.421 -6.529 1.00 82.44 159 ASP A C 1
ATOM 1318 O O . ASP A 1 159 ? -8.076 -12.904 -5.445 1.00 82.44 159 ASP A O 1
ATOM 1322 N N . ARG A 1 160 ? -6.448 -12.387 -6.904 1.00 76.06 160 ARG A N 1
ATOM 1323 C CA . ARG A 1 160 ? -5.302 -12.859 -6.123 1.00 76.06 160 ARG A CA 1
ATOM 1324 C C . ARG A 1 160 ? -4.306 -11.727 -5.902 1.00 76.06 160 ARG A C 1
ATOM 1326 O O . ARG A 1 160 ? -4.354 -10.714 -6.597 1.00 76.06 160 ARG A O 1
ATOM 1333 N N . ASP A 1 161 ? -3.433 -11.882 -4.919 1.00 73.94 161 ASP A N 1
ATOM 1334 C CA . ASP A 1 161 ? -2.362 -10.921 -4.698 1.00 73.94 161 ASP A CA 1
ATOM 1335 C C . ASP A 1 161 ? -1.190 -11.216 -5.640 1.00 73.94 161 ASP A C 1
ATOM 1337 O O . ASP A 1 161 ? -1.172 -12.202 -6.374 1.00 73.94 161 ASP A O 1
ATOM 1341 N N . PHE A 1 162 ? -0.230 -10.301 -5.673 1.00 72.75 162 PHE A N 1
ATOM 1342 C CA . PHE A 1 162 ? 0.996 -10.454 -6.456 1.00 72.75 162 PHE A CA 1
ATOM 1343 C C . PHE A 1 162 ? 2.102 -11.189 -5.681 1.00 72.75 162 PHE A C 1
ATOM 1345 O O . PHE A 1 162 ? 3.195 -11.345 -6.217 1.00 72.75 162 PHE A O 1
ATOM 1352 N N . THR A 1 163 ? 1.847 -11.606 -4.435 1.00 68.56 163 THR A N 1
ATOM 1353 C CA . THR A 1 163 ? 2.833 -12.283 -3.580 1.00 68.56 163 THR A CA 1
ATOM 1354 C C . THR A 1 163 ? 2.824 -13.797 -3.768 1.00 68.56 163 THR A C 1
ATOM 1356 O O . THR A 1 163 ? 3.846 -14.423 -3.510 1.00 68.56 163 THR A O 1
ATOM 1359 N N . ASP A 1 164 ? 1.737 -14.366 -4.307 1.00 62.38 164 ASP A N 1
ATOM 1360 C CA . ASP A 1 164 ? 1.540 -15.805 -4.556 1.00 62.38 164 ASP A CA 1
ATOM 1361 C C . ASP A 1 164 ? 2.727 -16.516 -5.249 1.00 62.38 164 ASP A C 1
ATOM 1363 O O . ASP A 1 164 ? 2.969 -17.694 -4.991 1.00 62.38 164 ASP A O 1
ATOM 1367 N N . PHE A 1 165 ? 3.505 -15.829 -6.096 1.00 57.62 165 PHE A N 1
ATOM 1368 C CA . PHE A 1 165 ? 4.679 -16.415 -6.769 1.00 57.62 165 PHE A CA 1
ATOM 1369 C C . PHE A 1 165 ? 5.877 -16.670 -5.839 1.00 57.62 165 PHE A C 1
ATOM 1371 O O . PHE A 1 165 ? 6.729 -17.496 -6.159 1.00 57.62 165 PHE A O 1
ATOM 1378 N N . TYR A 1 166 ? 5.931 -16.007 -4.682 1.00 54.75 166 TYR A N 1
ATOM 1379 C CA . TYR A 1 166 ? 7.014 -16.115 -3.697 1.00 54.75 166 TYR A CA 1
ATOM 1380 C C . TYR A 1 166 ? 6.646 -17.035 -2.518 1.00 54.75 166 TYR A C 1
ATOM 1382 O O . TYR A 1 166 ? 7.391 -17.126 -1.539 1.00 54.75 166 TYR A O 1
ATOM 1390 N N . LEU A 1 167 ? 5.498 -17.727 -2.592 1.00 48.28 167 LEU A N 1
ATOM 1391 C CA . LEU A 1 167 ? 4.946 -18.532 -1.503 1.00 48.28 167 LEU A CA 1
ATOM 1392 C C . LEU A 1 167 ? 5.226 -20.031 -1.686 1.00 48.28 167 LEU A C 1
ATOM 1394 O O . LEU A 1 167 ? 4.394 -20.766 -2.211 1.00 48.28 167 LEU A O 1
ATOM 1398 N N . GLN A 1 168 ? 6.349 -20.528 -1.155 1.00 40.22 168 GLN A N 1
ATOM 1399 C CA . GLN A 1 168 ? 6.390 -21.931 -0.703 1.00 40.22 168 GLN A CA 1
ATOM 1400 C C . GLN A 1 168 ? 5.820 -22.113 0.712 1.00 40.22 168 GLN A C 1
ATOM 1402 O O . GLN A 1 168 ? 5.429 -23.224 1.049 1.00 40.22 168 GLN A O 1
ATOM 1407 N N . VAL A 1 169 ? 5.688 -21.060 1.530 1.00 37.25 169 VAL A N 1
ATOM 1408 C CA . VAL A 1 169 ? 5.029 -21.143 2.846 1.00 37.25 169 VAL A CA 1
ATOM 1409 C C . VAL A 1 169 ? 4.443 -19.783 3.244 1.00 37.25 169 VAL A C 1
ATOM 1411 O O . VAL A 1 169 ? 5.093 -19.004 3.928 1.00 37.25 169 VAL A O 1
ATOM 1414 N N . SER A 1 170 ? 3.196 -19.496 2.877 1.00 33.59 170 SER A N 1
ATOM 1415 C CA . SER A 1 170 ? 2.338 -18.671 3.741 1.00 33.59 170 SER A CA 1
ATO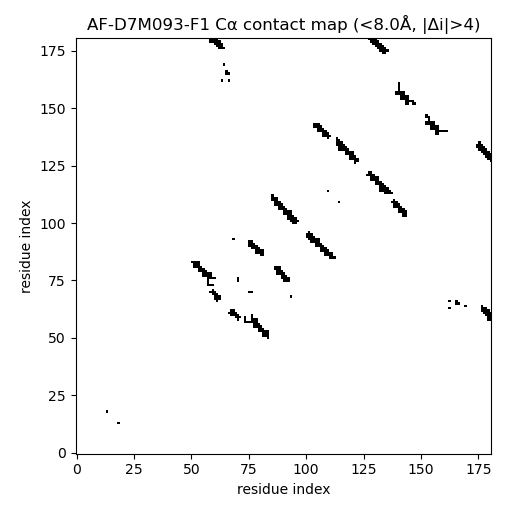M 1416 C C . SER A 1 170 ? 0.867 -18.939 3.440 1.00 33.59 170 SER A C 1
ATOM 1418 O O . SER A 1 170 ? 0.173 -18.179 2.768 1.00 33.59 170 SER A O 1
ATOM 1420 N N . SER A 1 171 ? 0.368 -20.045 3.986 1.00 32.50 171 SER A N 1
ATOM 1421 C CA . SER A 1 171 ? -1.026 -20.101 4.420 1.00 32.50 171 SER A CA 1
ATOM 1422 C C . SER A 1 171 ? -1.297 -18.857 5.274 1.00 32.50 171 SER A C 1
ATOM 1424 O O . SER A 1 171 ? -0.455 -18.522 6.104 1.00 32.50 171 SER A O 1
ATOM 1426 N N . PHE A 1 172 ? -2.422 -18.171 5.056 1.00 38.09 172 PHE A N 1
ATOM 1427 C CA . PHE A 1 172 ? -2.877 -16.969 5.774 1.00 38.09 172 PHE A CA 1
ATOM 1428 C C . PHE A 1 172 ? -2.961 -17.173 7.303 1.00 38.09 172 PHE A C 1
ATOM 1430 O O . PHE A 1 172 ? -4.040 -17.318 7.868 1.00 38.09 172 PHE A O 1
ATOM 1437 N N . ASN A 1 173 ? -1.809 -17.213 7.963 1.00 30.91 173 ASN A N 1
ATOM 1438 C CA . ASN A 1 173 ? -1.615 -17.392 9.401 1.00 30.91 173 ASN A CA 1
ATOM 1439 C C . ASN A 1 173 ? -0.468 -16.502 9.900 1.00 30.91 173 ASN A C 1
ATOM 1441 O O . ASN A 1 173 ? 0.280 -16.861 10.804 1.00 30.91 173 ASN A O 1
ATOM 1445 N N . LEU A 1 174 ? -0.306 -15.340 9.276 1.00 32.03 174 LEU A N 1
ATOM 1446 C CA . LEU A 1 174 ? 0.612 -14.318 9.735 1.00 32.03 174 LEU A CA 1
ATOM 1447 C C . LEU A 1 174 ? -0.217 -13.064 9.934 1.00 32.03 174 LEU A C 1
ATOM 1449 O O . LEU A 1 174 ? -0.773 -12.528 8.974 1.00 32.03 174 LEU A O 1
ATOM 1453 N N . ASP A 1 175 ? -0.328 -12.663 11.196 1.00 32.97 175 ASP A N 1
ATOM 1454 C CA . ASP A 1 175 ? -0.378 -11.270 11.620 1.00 32.97 175 ASP A CA 1
ATOM 1455 C C . ASP A 1 175 ? 0.043 -10.351 10.465 1.00 32.97 175 ASP A C 1
ATOM 1457 O O . ASP A 1 175 ? 1.166 -10.420 9.956 1.00 32.97 175 ASP A O 1
ATOM 1461 N N . HIS A 1 176 ? -0.929 -9.609 9.942 1.00 42.91 176 HIS A N 1
ATOM 1462 C CA . HIS A 1 176 ? -0.860 -8.942 8.648 1.00 42.91 176 HIS A CA 1
ATOM 1463 C C . HIS A 1 176 ? 0.083 -7.734 8.691 1.00 42.91 176 HIS A C 1
ATOM 1465 O O . HIS A 1 176 ? -0.390 -6.611 8.608 1.00 42.91 176 HIS A O 1
ATOM 1471 N N . PHE A 1 177 ? 1.389 -7.947 8.835 1.00 44.47 177 PHE A N 1
ATOM 1472 C CA . PHE A 1 177 ? 2.392 -6.895 8.965 1.00 44.47 177 PHE A CA 1
ATOM 1473 C C . PHE A 1 177 ? 2.800 -6.324 7.605 1.00 44.47 177 PHE A C 1
ATOM 1475 O O . PHE A 1 177 ? 3.334 -7.040 6.757 1.00 44.47 177 PHE A O 1
ATOM 1482 N N . PHE A 1 178 ? 2.636 -5.015 7.436 1.00 49.88 178 PHE A N 1
ATOM 1483 C CA . PHE A 1 178 ? 3.263 -4.247 6.360 1.00 49.88 178 PHE A CA 1
ATOM 1484 C C . PHE A 1 178 ? 4.323 -3.338 6.962 1.00 49.88 178 PHE A C 1
ATOM 1486 O O . PHE A 1 178 ? 3.936 -2.426 7.674 1.00 49.88 178 PHE A O 1
ATOM 1493 N N . CYS A 1 179 ? 5.613 -3.578 6.710 1.00 44.41 179 CYS A N 1
ATOM 1494 C CA . CYS A 1 179 ? 6.682 -2.643 7.094 1.00 44.41 179 CYS A CA 1
ATOM 1495 C C . CYS A 1 179 ? 7.024 -1.737 5.906 1.00 44.41 179 CYS A C 1
ATOM 1497 O O . CYS A 1 179 ? 7.165 -2.241 4.787 1.00 44.41 179 CYS A O 1
ATOM 1499 N N . PHE A 1 180 ? 7.194 -0.443 6.170 1.00 54.84 180 PHE A N 1
ATOM 1500 C CA . PHE A 1 180 ? 7.625 0.555 5.189 1.00 54.84 180 PHE A CA 1
ATOM 1501 C C . PHE A 1 180 ? 8.795 1.342 5.740 1.00 54.84 180 PHE A C 1
ATOM 1503 O O . PHE A 1 180 ? 8.600 1.924 6.793 1.00 54.84 180 PHE A O 1
ATOM 1510 N N . GLU A 1 181 ? 9.936 1.354 5.056 1.00 44.62 181 GLU A N 1
ATOM 1511 C CA . GLU A 1 181 ? 11.138 2.130 5.419 1.00 44.62 181 GLU A CA 1
ATOM 1512 C C . GLU A 1 181 ? 11.257 3.402 4.578 1.00 44.62 181 GLU A C 1
ATOM 1514 O O . GLU A 1 181 ? 10.867 3.344 3.383 1.00 44.62 181 GLU A O 1
#